Protein AF-0000000085105100 (afdb_homodimer)

Sequence (222 aa):
MEQNFWARICIMLSKIEREAKLFERFGISKLLYSHITSVDASMRGKGLGSRLAATLMEVGRAKGFPAMVDEVRPSAVLRRLQGRSRTTDIYTRRTTHYGSSYGHQTVIINAMEQNFWARICIMLSKIEREAKLFERFGISKLLYSHITSVDASMRGKGLGSRLAATLMEVGRAKGFPAMVDEVRPSAVLRRLQGRSRTTDIYTRRTTHYGSSYGHQTVIINA

Nearest PDB structures (foldseek):
  4fd4-assembly2_B  TM=5.460E-01  e=3.624E-03  Aedes aegypti
  7ciu-assembly2_B  TM=5.331E-01  e=1.021E-02  Drosophila melanogaster
  7ciu-assembly1_A  TM=5.294E-01  e=1.952E-02  Drosophila melanogaster
  4fd5-assembly1_A  TM=5.267E-01  e=2.222E-02  Aedes aegypti
  6v3t-assembly3_C  TM=5.508E-01  e=6.683E-02  Tribolium castaneum

Radius of gyration: 16.2 Å; Cα contacts (8 Å, |Δi|>4): 429; chains: 2; bounding box: 43×44×40 Å

Secondary structure (DSSP, 8-state):
----HHHHHHHHHHHHHHHH-HHHHHT-SEEEEEEEEEEETT--EEE-HHHHHHHHHHHHHHTT---EEEEE-HHHHHHHHTT--SS--SEEEE---SSSS--EEEE----/----HHHHHHHHHHHHHHHH-HHHHHT-SEEEEEEEEEEETT--EEE-HHHHHHHHHHHHHHTT---EEEE--HHHHHHHHTT--SSB-S-------SSSS--------B-

pLDDT: mean 73.6, std 16.64, range [27.27, 90.94]

InterPro domains:
  IPR000182 GNAT domain [PF00583] (38-69)
  IPR016181 Acyl-CoA N-acyltransferase [SSF55729] (30-75)

Foldseek 3Di:
DPQDPVNVVVVVVVVVCVVPVVCVVVVHPDAAEDEDFDADPVRDTDDDRQVVVLVVLVVCVVVPHQFYFYWAKQVVVVCVVVVNGPFAFPDWDQCCPPPDRIGTRGRRRHD/DPQDPVNVVVVVVVVVCVVPVVCVVVVHPDAAEDEDFDADPVRDTDDPRQVVVVVVCVVCVVVPHQFYQYFAKQVVVVCVVVVVGPADAPWFDQCCDPPDGIRRGGGRRND

Organism: Drosophila sechellia (NCBI:txid7238)

Structure (mmCIF, N/CA/C/O backbone):
data_AF-0000000085105100-model_v1
#
loop_
_entity.id
_entity.type
_entity.pdbx_description
1 polymer GM16970
#
loop_
_atom_site.group_PDB
_atom_site.id
_atom_site.type_symbol
_atom_site.label_atom_id
_atom_site.label_alt_id
_atom_site.label_comp_id
_atom_site.label_asym_id
_atom_site.label_entity_id
_atom_site.label_seq_id
_atom_site.pdbx_PDB_ins_code
_atom_site.Cartn_x
_atom_site.Cartn_y
_atom_site.Cartn_z
_atom_site.occupancy
_atom_site.B_iso_or_equiv
_atom_site.auth_seq_id
_atom_site.auth_comp_id
_atom_site.auth_asym_id
_atom_site.auth_atom_id
_atom_site.pdbx_PDB_model_num
ATOM 1 N N . MET A 1 1 ? -5.168 9.961 -22.344 1 27.27 1 MET A N 1
ATOM 2 C CA . MET A 1 1 ? -5.621 8.602 -22.062 1 27.27 1 MET A CA 1
ATOM 3 C C . MET A 1 1 ? -5.148 8.148 -20.688 1 27.27 1 MET A C 1
ATOM 5 O O . MET A 1 1 ? -3.963 7.863 -20.484 1 27.27 1 MET A O 1
ATOM 9 N N . GLU A 1 2 ? -5.293 8.992 -19.656 1 37.34 2 GLU A N 1
ATOM 10 C CA . GLU A 1 2 ? -4.938 9.102 -18.25 1 37.34 2 GLU A CA 1
ATOM 11 C C . GLU A 1 2 ? -4.992 7.746 -17.562 1 37.34 2 GLU A C 1
ATOM 13 O O . GLU A 1 2 ? -6.078 7.227 -17.281 1 37.34 2 GLU A O 1
ATOM 18 N N . GLN A 1 3 ? -4.395 6.68 -18.047 1 49.12 3 GLN A N 1
ATOM 19 C CA . GLN A 1 3 ? -4.406 5.293 -17.594 1 49.12 3 GLN A CA 1
ATOM 20 C C . GLN A 1 3 ? -4.43 5.211 -16.062 1 49.12 3 GLN A C 1
ATOM 22 O O . GLN A 1 3 ? -3.588 5.809 -15.398 1 49.12 3 GLN A O 1
ATOM 27 N N . ASN A 1 4 ? -5.758 4.855 -15.266 1 61.75 4 ASN A N 1
ATOM 28 C CA . ASN A 1 4 ? -6.211 4.758 -13.883 1 61.75 4 ASN A CA 1
ATOM 29 C C . ASN A 1 4 ? -5.16 4.102 -12.992 1 61.75 4 ASN A C 1
ATOM 31 O O . ASN A 1 4 ? -4.289 3.379 -13.484 1 61.75 4 ASN A O 1
ATOM 35 N N . PHE A 1 5 ? -4.781 4.871 -11.891 1 62.84 5 PHE A N 1
ATOM 36 C CA . PHE A 1 5 ? -3.883 4.348 -10.867 1 62.84 5 PHE A CA 1
ATOM 37 C C . PHE A 1 5 ? -4.02 2.836 -10.742 1 62.84 5 PHE A C 1
ATOM 39 O O . PHE A 1 5 ? -3.025 2.111 -10.797 1 62.84 5 PHE A O 1
ATOM 46 N N . TRP A 1 6 ? -5.141 2.375 -10.883 1 72.38 6 TRP A N 1
ATOM 47 C CA . TRP A 1 6 ? -5.391 0.947 -10.719 1 72.38 6 TRP A CA 1
ATOM 48 C C . TRP A 1 6 ? -5.008 0.18 -11.984 1 72.38 6 TRP A C 1
ATOM 50 O O . TRP A 1 6 ? -4.508 -0.945 -11.906 1 72.38 6 TRP A O 1
ATOM 60 N N . ALA A 1 7 ? -5.266 0.811 -12.969 1 75.12 7 ALA A N 1
ATOM 61 C CA . ALA A 1 7 ? -4.902 0.164 -14.227 1 75.12 7 ALA A CA 1
ATOM 62 C C . ALA A 1 7 ? -3.396 -0.064 -14.312 1 75.12 7 ALA A C 1
ATOM 64 O O . ALA A 1 7 ? -2.947 -1.107 -14.797 1 75.12 7 ALA A O 1
ATOM 65 N N . ARG A 1 8 ? -2.691 0.899 -13.828 1 74.94 8 ARG A N 1
ATOM 66 C CA . ARG A 1 8 ? -1.237 0.78 -13.859 1 74.94 8 ARG A CA 1
ATOM 67 C C . ARG A 1 8 ? -0.757 -0.34 -12.945 1 74.94 8 ARG A C 1
ATOM 69 O O . ARG A 1 8 ? 0.164 -1.081 -13.297 1 74.94 8 ARG A O 1
ATOM 76 N N . ILE A 1 9 ? -1.383 -0.408 -11.844 1 77.31 9 ILE A N 1
ATOM 77 C CA . ILE A 1 9 ? -1.051 -1.476 -10.906 1 77.31 9 ILE A CA 1
ATOM 78 C C . ILE A 1 9 ? -1.353 -2.832 -11.547 1 77.31 9 ILE A C 1
ATOM 80 O O . ILE A 1 9 ? -0.531 -3.75 -11.484 1 77.31 9 ILE A O 1
ATOM 84 N N . CYS A 1 10 ? -2.473 -2.912 -12.242 1 79.62 10 CYS A N 1
ATOM 85 C CA . CYS A 1 10 ? -2.875 -4.164 -12.867 1 79.62 10 CYS A CA 1
ATOM 86 C C . CYS A 1 10 ? -1.905 -4.559 -13.977 1 79.62 10 CYS A C 1
ATOM 88 O O . CYS A 1 10 ? -1.56 -5.73 -14.117 1 79.62 10 CYS A O 1
ATOM 90 N N . ILE A 1 11 ? -1.465 -3.545 -14.648 1 79.5 11 ILE A N 1
ATOM 91 C CA . ILE A 1 11 ? -0.521 -3.803 -15.727 1 79.5 11 ILE A CA 1
ATOM 92 C C . ILE A 1 11 ? 0.806 -4.289 -15.148 1 79.5 11 ILE A C 1
ATOM 94 O O . ILE A 1 11 ? 1.388 -5.258 -15.648 1 79.5 11 ILE A O 1
ATOM 98 N N . MET A 1 12 ? 1.216 -3.611 -14.148 1 79.44 12 MET A N 1
ATOM 99 C CA . MET A 1 12 ? 2.465 -4.008 -13.5 1 79.44 12 MET A CA 1
ATOM 100 C C . MET A 1 12 ? 2.365 -5.43 -12.953 1 79.44 12 MET A C 1
ATOM 102 O O . MET A 1 12 ? 3.271 -6.242 -13.156 1 79.44 12 MET A O 1
ATOM 106 N N . LEU A 1 13 ? 1.274 -5.805 -12.352 1 84 13 LEU A N 1
ATOM 107 C CA . LEU A 1 13 ? 1.08 -7.121 -11.742 1 84 13 LEU A CA 1
ATOM 108 C C . LEU A 1 13 ? 0.981 -8.203 -12.82 1 84 13 LEU A C 1
ATOM 110 O O . LEU A 1 13 ? 1.455 -9.32 -12.617 1 84 13 LEU A O 1
ATOM 114 N N . SER A 1 14 ? 0.3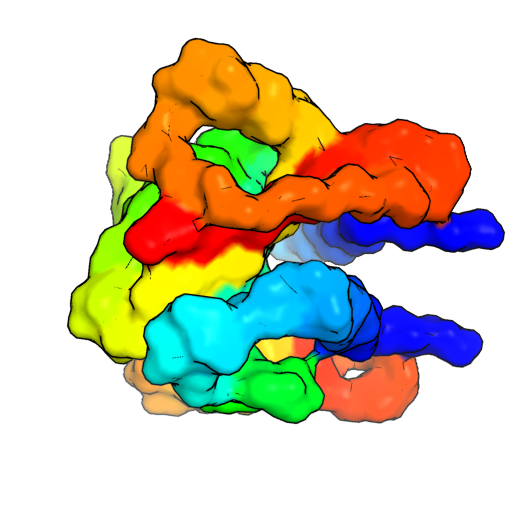48 -7.812 -13.883 1 84.44 14 SER A N 1
ATOM 115 C CA . SER A 1 14 ? 0.238 -8.766 -14.977 1 84.44 14 SER A CA 1
ATOM 116 C C . SER A 1 14 ? 1.611 -9.133 -15.531 1 84.44 14 SER A C 1
ATOM 118 O O . SER A 1 14 ? 1.856 -10.289 -15.891 1 84.44 14 SER A O 1
ATOM 120 N N . LYS A 1 15 ? 2.465 -8.18 -15.602 1 83.31 15 LYS A N 1
ATOM 121 C CA . LYS A 1 15 ? 3.826 -8.422 -16.078 1 83.31 15 LYS A CA 1
ATOM 122 C C . LYS A 1 15 ? 4.586 -9.32 -15.102 1 83.31 15 LYS A C 1
ATOM 124 O O . LYS A 1 15 ? 5.285 -10.25 -15.523 1 83.31 15 LYS A O 1
ATOM 129 N N . ILE A 1 16 ? 4.434 -9.062 -13.898 1 83.06 16 ILE A N 1
ATOM 130 C CA . ILE A 1 16 ? 5.102 -9.867 -12.875 1 83.06 16 ILE A CA 1
ATOM 131 C C . ILE A 1 16 ? 4.598 -11.305 -12.938 1 83.06 16 ILE A C 1
ATOM 133 O O . ILE A 1 16 ? 5.391 -12.25 -12.867 1 83.06 16 ILE A O 1
ATOM 137 N N . GLU A 1 17 ? 3.295 -11.453 -13.039 1 85.75 17 GLU A N 1
ATOM 138 C CA . GLU A 1 17 ? 2.707 -12.789 -13.102 1 85.75 17 GLU A CA 1
ATOM 139 C C . GLU A 1 17 ? 3.213 -13.555 -14.32 1 85.75 17 GLU A C 1
ATOM 141 O O . GLU A 1 17 ? 3.494 -14.75 -14.234 1 85.75 17 GLU A O 1
ATOM 146 N N . ARG A 1 18 ? 3.309 -12.914 -15.422 1 86.12 18 ARG A N 1
ATOM 147 C CA . ARG A 1 18 ? 3.777 -13.555 -16.656 1 86.12 18 ARG A CA 1
ATOM 148 C C . ARG A 1 18 ? 5.219 -14.031 -16.5 1 86.12 18 ARG A C 1
ATOM 150 O O . ARG A 1 18 ? 5.582 -15.094 -17 1 86.12 18 ARG A O 1
ATOM 157 N N . GLU A 1 19 ? 6.02 -13.289 -15.734 1 84.25 19 GLU A N 1
ATOM 158 C CA . GLU A 1 19 ? 7.441 -13.594 -15.602 1 84.25 19 GLU A CA 1
ATOM 159 C C . GLU A 1 19 ? 7.684 -14.594 -14.484 1 84.25 19 GLU A C 1
ATOM 161 O O . GLU A 1 19 ? 8.555 -15.461 -14.594 1 84.25 19 GLU A O 1
ATOM 166 N N . ALA A 1 20 ? 6.938 -14.523 -13.414 1 84.75 20 ALA A N 1
ATOM 167 C CA . ALA A 1 20 ? 7.262 -15.289 -12.211 1 84.75 20 ALA A CA 1
ATOM 168 C C . ALA A 1 20 ? 6.254 -16.406 -11.984 1 84.75 20 ALA A C 1
ATOM 170 O O . ALA A 1 20 ? 6.496 -17.312 -11.188 1 84.75 20 ALA A O 1
ATOM 171 N N . LYS A 1 21 ? 5.07 -16.406 -12.688 1 88.31 21 LYS A N 1
ATOM 172 C CA . LYS A 1 21 ? 4.031 -17.422 -12.562 1 88.31 21 LYS A CA 1
ATOM 173 C C . LYS A 1 21 ? 3.717 -17.703 -11.102 1 88.31 21 LYS A C 1
ATOM 175 O O . LYS A 1 21 ? 3.721 -18.859 -10.672 1 88.31 21 LYS A O 1
ATOM 180 N N . LEU A 1 22 ? 3.414 -16.625 -10.406 1 86.81 22 LEU A N 1
ATOM 181 C CA . LEU A 1 22 ? 3.27 -16.688 -8.953 1 86.81 22 LEU A CA 1
ATOM 182 C C . LEU A 1 22 ? 2.119 -17.594 -8.555 1 86.81 22 LEU A C 1
ATOM 184 O O . LEU A 1 22 ? 2.242 -18.375 -7.609 1 86.81 22 LEU A O 1
ATOM 188 N N . PHE A 1 23 ? 1.041 -17.578 -9.242 1 89.94 23 PHE A N 1
ATOM 189 C CA . PHE A 1 23 ? -0.137 -18.359 -8.867 1 89.94 23 PHE A CA 1
ATOM 190 C C . PHE A 1 23 ? 0.111 -19.844 -9.07 1 89.94 23 PHE A C 1
ATOM 192 O O . PHE A 1 23 ? -0.282 -20.656 -8.234 1 89.94 23 PHE A O 1
ATOM 199 N N . GLU A 1 24 ? 0.694 -20.172 -10.117 1 90.69 24 GLU A N 1
ATOM 200 C CA . GLU A 1 24 ? 1.037 -21.562 -10.383 1 90.69 24 GLU A CA 1
ATOM 201 C C . GLU A 1 24 ? 2.143 -22.047 -9.445 1 90.69 24 GLU A C 1
ATOM 203 O O . GLU A 1 24 ? 2.051 -23.141 -8.875 1 90.69 24 GLU A O 1
ATOM 208 N N . ARG A 1 25 ? 3.166 -21.25 -9.266 1 85.56 25 ARG A N 1
ATOM 209 C CA . ARG A 1 25 ? 4.336 -21.609 -8.477 1 85.56 25 ARG A CA 1
ATOM 210 C C . ARG A 1 25 ? 3.953 -21.906 -7.027 1 85.56 25 ARG A C 1
ATOM 212 O O . ARG A 1 25 ? 4.496 -22.812 -6.406 1 85.56 25 ARG A O 1
ATOM 219 N N . PHE A 1 26 ? 2.982 -21.172 -6.48 1 85.44 26 PHE A N 1
ATOM 220 C CA . PHE A 1 26 ? 2.641 -21.312 -5.07 1 85.44 26 PHE A CA 1
ATOM 221 C C . PHE A 1 26 ? 1.302 -22.031 -4.906 1 85.44 26 PHE A C 1
ATOM 223 O O . PHE A 1 26 ? 0.889 -22.328 -3.785 1 85.44 26 PHE A O 1
ATOM 230 N N . GLY A 1 27 ? 0.684 -22.297 -5.926 1 88.56 27 GLY A N 1
ATOM 231 C CA . GLY A 1 27 ? -0.598 -22.984 -5.871 1 88.56 27 GLY A CA 1
ATOM 232 C C . GLY A 1 27 ? -1.687 -22.156 -5.207 1 88.56 27 GLY A C 1
ATOM 233 O O . GLY A 1 27 ? -2.41 -22.656 -4.344 1 88.56 27 GLY A O 1
ATOM 234 N N . ILE A 1 28 ? -1.678 -20.844 -5.492 1 88.44 28 ILE A N 1
ATOM 235 C CA . ILE A 1 28 ? -2.635 -19.938 -4.859 1 88.44 28 ILE A CA 1
ATOM 236 C C . ILE A 1 28 ? -3.572 -19.359 -5.918 1 88.44 28 ILE A C 1
ATOM 238 O O . ILE A 1 28 ? -3.244 -19.344 -7.105 1 88.44 28 ILE A O 1
ATOM 242 N N . SER A 1 29 ? -4.715 -18.922 -5.426 1 90.19 29 SER A N 1
ATOM 243 C CA . SER A 1 29 ? -5.688 -18.328 -6.336 1 90.19 29 SER A CA 1
ATOM 244 C C . SER A 1 29 ? -5.754 -16.812 -6.16 1 90.19 29 SER A C 1
ATOM 246 O O . SER A 1 29 ? -6.363 -16.125 -6.973 1 90.19 29 SER A O 1
ATOM 248 N N . LYS A 1 30 ? -5.094 -16.406 -5.094 1 89.69 30 LYS A N 1
ATOM 249 C CA . LYS A 1 30 ? -5.062 -14.984 -4.781 1 89.69 30 LYS A CA 1
ATOM 250 C C . LYS A 1 30 ? -3.748 -14.602 -4.105 1 89.69 30 LYS A C 1
ATOM 252 O O . LYS A 1 30 ? -3.123 -15.422 -3.436 1 89.69 30 LYS A O 1
ATOM 257 N N . LEU A 1 31 ? -3.4 -13.336 -4.336 1 89.19 31 LEU A N 1
ATOM 258 C CA . LEU A 1 31 ? -2.223 -12.82 -3.646 1 89.19 31 LEU A CA 1
ATOM 259 C C . LEU A 1 31 ? -2.436 -11.375 -3.215 1 89.19 31 LEU A C 1
ATOM 261 O O . LEU A 1 31 ? -3.385 -10.727 -3.654 1 89.19 31 LEU A O 1
ATOM 265 N N . LEU A 1 32 ? -1.555 -10.969 -2.371 1 90.62 32 LEU A N 1
ATOM 266 C CA . LEU A 1 32 ? -1.634 -9.594 -1.896 1 90.62 32 LEU A CA 1
ATOM 267 C C . LEU A 1 32 ? -0.73 -8.68 -2.719 1 90.62 32 LEU A C 1
ATOM 269 O O . LEU A 1 32 ? 0.312 -9.117 -3.215 1 90.62 32 LEU A O 1
ATOM 273 N N . TYR A 1 33 ? -1.21 -7.508 -2.887 1 88.69 33 TYR A N 1
ATOM 274 C CA . TYR A 1 33 ? -0.39 -6.41 -3.391 1 88.69 33 TYR A CA 1
ATOM 275 C C . TYR A 1 33 ? -0.313 -5.277 -2.375 1 88.69 33 TYR A C 1
ATOM 277 O O . TYR A 1 33 ? -1.324 -4.902 -1.774 1 88.69 33 TYR A O 1
ATOM 285 N N . SER A 1 34 ? 0.931 -4.82 -2.207 1 88.5 34 SER A N 1
ATOM 286 C CA . SER A 1 34 ? 1.059 -3.736 -1.24 1 88.5 34 SER A CA 1
ATOM 287 C C . SER A 1 34 ? 2.055 -2.684 -1.717 1 88.5 34 SER A C 1
ATOM 289 O O . SER A 1 34 ? 3.041 -3.012 -2.381 1 88.5 34 SER A O 1
ATOM 291 N N . HIS A 1 35 ? 1.785 -1.526 -1.336 1 85.81 35 HIS A N 1
ATOM 292 C CA . HIS A 1 35 ? 2.711 -0.399 -1.329 1 85.81 35 HIS A CA 1
ATOM 293 C C . HIS A 1 35 ? 2.604 0.394 -0.031 1 85.81 35 HIS A C 1
ATOM 295 O O . HIS A 1 35 ? 1.55 0.956 0.273 1 85.81 35 HIS A O 1
ATOM 301 N N . ILE A 1 36 ? 3.699 0.326 0.7 1 88.44 36 ILE A N 1
ATOM 302 C CA . ILE A 1 36 ? 3.709 0.988 2 1 88.44 36 ILE A CA 1
ATOM 303 C C . ILE A 1 36 ? 4.961 1.849 2.133 1 88.44 36 ILE A C 1
ATOM 305 O O . ILE A 1 36 ? 6.062 1.414 1.778 1 88.44 36 ILE A O 1
ATOM 309 N N . THR A 1 37 ? 4.758 3.09 2.545 1 85.38 37 THR A N 1
ATOM 310 C CA . THR A 1 37 ? 5.891 3.971 2.797 1 85.38 37 THR A CA 1
ATOM 311 C C . THR A 1 37 ? 5.523 5.051 3.811 1 85.38 37 THR A C 1
ATOM 313 O O . THR A 1 37 ? 4.352 5.211 4.156 1 85.38 37 THR A O 1
ATOM 316 N N . SER A 1 38 ? 6.492 5.617 4.379 1 89.38 38 SER A N 1
ATOM 317 C CA . SER A 1 38 ? 6.285 6.828 5.168 1 89.38 38 SER A CA 1
ATOM 318 C C . SER A 1 38 ? 6.676 8.078 4.383 1 89.38 38 SER A C 1
ATOM 320 O O . SER A 1 38 ? 7.547 8.023 3.512 1 89.38 38 SER A O 1
ATOM 322 N N . VAL A 1 39 ? 5.949 9.125 4.688 1 88 39 VAL A N 1
ATOM 323 C CA . VAL A 1 39 ? 6.246 10.383 4 1 88 39 VAL A CA 1
ATOM 324 C C . VAL A 1 39 ? 6.293 11.523 5.012 1 88 39 VAL A C 1
ATOM 326 O O . VAL A 1 39 ? 5.59 11.492 6.027 1 88 39 VAL A O 1
ATOM 329 N N . ASP A 1 40 ? 7.223 12.445 4.691 1 90.25 40 ASP A N 1
ATOM 330 C CA . ASP A 1 40 ? 7.266 13.664 5.496 1 90.25 40 ASP A CA 1
ATOM 331 C C . ASP A 1 40 ? 6.418 14.766 4.867 1 90.25 40 ASP A C 1
ATOM 333 O O . ASP A 1 40 ? 5.734 14.531 3.865 1 90.25 40 ASP A O 1
ATOM 337 N N . ALA A 1 41 ? 6.488 15.922 5.445 1 87.75 41 ALA A N 1
ATOM 338 C CA . ALA A 1 41 ? 5.633 17.031 5.012 1 87.75 41 ALA A CA 1
ATOM 339 C C . ALA A 1 41 ? 5.969 17.453 3.588 1 87.75 41 ALA A C 1
ATOM 341 O O . ALA A 1 41 ? 5.141 18.062 2.906 1 87.75 41 ALA A O 1
ATOM 342 N N . SER A 1 42 ? 7.176 17.141 3.111 1 85.62 42 SER A N 1
ATOM 343 C CA . SER A 1 42 ? 7.586 17.453 1.747 1 85.62 42 SER A CA 1
ATOM 344 C C . SER A 1 42 ? 7.23 16.312 0.79 1 85.62 42 SER A C 1
ATOM 346 O O . SER A 1 42 ? 7.559 16.375 -0.397 1 85.62 42 SER A O 1
ATOM 348 N N . MET A 1 43 ? 6.578 15.297 1.301 1 79.44 43 MET A N 1
ATOM 349 C CA . MET A 1 43 ? 6.09 14.133 0.563 1 79.44 43 MET A CA 1
ATOM 350 C C . MET A 1 43 ? 7.25 13.312 0.016 1 79.44 43 MET A C 1
ATOM 352 O O . MET A 1 43 ? 7.172 12.781 -1.093 1 79.44 43 MET A O 1
ATOM 356 N N . ARG A 1 44 ? 8.242 13.469 0.728 1 75.19 44 ARG A N 1
ATOM 357 C CA . ARG A 1 44 ? 9.383 12.594 0.439 1 75.19 44 ARG A CA 1
ATOM 358 C C . ARG A 1 44 ? 9.398 11.398 1.379 1 75.19 44 ARG A C 1
ATOM 360 O O . ARG A 1 44 ? 9.047 11.516 2.555 1 75.19 44 ARG A O 1
ATOM 367 N N . GLY A 1 45 ? 9.531 10.289 0.71 1 70.38 45 GLY A N 1
ATOM 368 C CA . GLY A 1 45 ? 9.391 9.039 1.444 1 70.38 45 GLY A CA 1
ATOM 369 C C . GLY A 1 45 ? 10.711 8.477 1.934 1 70.38 45 GLY A C 1
ATOM 370 O O . GLY A 1 45 ? 11.758 8.727 1.334 1 70.38 45 GLY A O 1
ATOM 371 N N . LYS A 1 46 ? 10.977 8.195 3.207 1 63.09 46 LYS A N 1
ATOM 372 C CA . LYS A 1 46 ? 12.273 7.82 3.762 1 63.09 46 LYS A CA 1
ATOM 373 C C . LYS A 1 46 ? 12.258 6.383 4.266 1 63.09 46 LYS A C 1
ATOM 375 O O . LYS A 1 46 ? 13.305 5.832 4.621 1 63.09 46 LYS A O 1
ATOM 380 N N . GLY A 1 47 ? 11.133 5.633 4.328 1 67.88 47 GLY A N 1
ATOM 381 C CA . GLY A 1 47 ? 11.477 4.402 5.02 1 67.88 47 GLY A CA 1
ATOM 382 C C . GLY A 1 47 ? 10.273 3.727 5.66 1 67.88 47 GLY A C 1
ATOM 383 O O . GLY A 1 47 ? 9.133 4.062 5.348 1 67.88 47 GLY A O 1
ATOM 384 N N . LEU A 1 48 ? 10.352 2.514 6.246 1 74.31 48 LEU A N 1
ATOM 385 C CA . LEU A 1 48 ? 9.594 1.624 7.125 1 74.31 48 LEU A CA 1
ATOM 386 C C . LEU A 1 48 ? 8.727 0.668 6.316 1 74.31 48 LEU A C 1
ATOM 388 O O . LEU A 1 48 ? 8.07 -0.211 6.883 1 74.31 48 LEU A O 1
ATOM 392 N N . GLY A 1 49 ? 8.836 0.886 4.996 1 78.38 49 GLY A N 1
ATOM 393 C CA . GLY A 1 49 ? 7.961 0.091 4.145 1 78.38 49 GLY A CA 1
ATOM 394 C C . GLY A 1 49 ? 8.195 -1.401 4.277 1 78.38 49 GLY A C 1
ATOM 395 O O . GLY A 1 49 ? 7.246 -2.178 4.379 1 78.38 49 GLY A O 1
ATOM 396 N N . SER A 1 50 ? 9.5 -1.71 4.441 1 76.81 50 SER A N 1
ATOM 397 C CA . SER A 1 50 ? 9.844 -3.129 4.469 1 76.81 50 SER A CA 1
ATOM 398 C C . SER A 1 50 ? 9.344 -3.793 5.75 1 76.81 50 SER A C 1
ATOM 400 O O . SER A 1 50 ? 8.805 -4.898 5.711 1 76.81 50 SER A O 1
ATOM 402 N N . ARG A 1 51 ? 9.562 -3.17 6.887 1 79.44 51 ARG A N 1
ATOM 403 C CA . ARG A 1 51 ? 9.125 -3.723 8.164 1 79.44 51 ARG A CA 1
ATOM 404 C C . ARG A 1 51 ? 7.609 -3.83 8.219 1 79.44 51 ARG A C 1
ATOM 406 O O . ARG A 1 51 ? 7.07 -4.82 8.719 1 79.44 51 ARG A O 1
ATOM 413 N N . LEU A 1 52 ? 6.973 -2.865 7.727 1 85.5 52 LEU A N 1
ATOM 414 C CA . LEU A 1 52 ? 5.516 -2.857 7.727 1 85.5 52 LEU A CA 1
ATOM 415 C C . LEU A 1 52 ? 4.965 -3.896 6.758 1 85.5 52 LEU A C 1
ATOM 417 O O . LEU A 1 52 ? 3.965 -4.555 7.047 1 85.5 52 LEU A O 1
ATOM 421 N N . ALA A 1 53 ? 5.688 -4.02 5.707 1 86.19 53 ALA A N 1
ATOM 422 C CA . ALA A 1 53 ? 5.293 -5.035 4.734 1 86.19 53 ALA A CA 1
ATOM 423 C C . ALA A 1 53 ? 5.422 -6.438 5.32 1 86.19 53 ALA A C 1
ATOM 425 O O . ALA A 1 53 ? 4.582 -7.301 5.062 1 86.19 53 ALA A O 1
ATOM 426 N N . ALA A 1 54 ? 6.461 -6.652 6.098 1 84.06 54 ALA A N 1
ATOM 427 C CA . ALA A 1 54 ? 6.648 -7.945 6.746 1 84.06 54 ALA A CA 1
ATOM 428 C C . ALA A 1 54 ? 5.488 -8.258 7.688 1 84.06 54 ALA A C 1
ATOM 430 O O . ALA A 1 54 ? 4.996 -9.391 7.719 1 84.06 54 ALA A O 1
ATOM 431 N N . THR A 1 55 ? 5.098 -7.262 8.422 1 87.12 55 THR A N 1
ATOM 432 C CA . THR A 1 55 ? 3.959 -7.426 9.312 1 87.12 55 THR A CA 1
ATOM 433 C C . THR A 1 55 ? 2.688 -7.715 8.523 1 87.12 55 THR A C 1
ATOM 435 O O . THR A 1 55 ? 1.896 -8.578 8.898 1 87.12 55 THR A O 1
ATOM 438 N N . LEU A 1 56 ? 2.496 -7.008 7.457 1 88.88 56 LEU A N 1
ATOM 439 C CA . LEU A 1 56 ? 1.333 -7.23 6.605 1 88.88 56 LEU A CA 1
ATOM 440 C C . LEU A 1 56 ? 1.328 -8.648 6.055 1 88.88 56 LEU A C 1
ATOM 442 O O . LEU A 1 56 ? 0.277 -9.289 5.984 1 88.88 56 LEU A O 1
ATOM 446 N N . MET A 1 57 ? 2.473 -9.086 5.719 1 87.88 57 MET A N 1
ATOM 447 C CA . MET A 1 57 ? 2.586 -10.438 5.184 1 87.88 57 MET A CA 1
ATOM 448 C C . MET A 1 57 ? 2.182 -11.477 6.227 1 87.88 57 MET A C 1
ATOM 450 O O . MET A 1 57 ? 1.555 -12.484 5.898 1 87.88 57 MET A O 1
ATOM 454 N N . GLU A 1 58 ? 2.578 -11.227 7.477 1 87.06 58 GLU A N 1
ATOM 455 C CA . GLU A 1 58 ? 2.189 -12.133 8.555 1 87.06 58 GLU A CA 1
ATOM 456 C C . GLU A 1 58 ? 0.672 -12.195 8.711 1 87.06 58 GLU A C 1
ATOM 458 O O . GLU A 1 58 ? 0.097 -13.273 8.836 1 87.06 58 GLU A O 1
ATOM 463 N N . VAL A 1 59 ? 0.097 -11.109 8.625 1 87.44 59 VAL A N 1
ATOM 464 C CA . VAL A 1 59 ? -1.357 -11.047 8.727 1 87.44 59 VAL A CA 1
ATOM 465 C C . VAL A 1 59 ? -1.987 -11.703 7.496 1 87.44 59 VAL A C 1
ATOM 467 O O . VAL A 1 59 ? -2.971 -12.438 7.613 1 87.44 59 VAL A O 1
ATOM 470 N N . GLY A 1 60 ? -1.465 -11.359 6.336 1 88.31 60 GLY A N 1
ATOM 471 C CA . GLY A 1 60 ? -1.938 -11.977 5.105 1 88.31 60 GLY A CA 1
ATOM 472 C C . GLY A 1 60 ? -1.885 -13.492 5.145 1 88.31 60 GLY A C 1
ATOM 473 O O . GLY A 1 60 ? -2.842 -14.164 4.75 1 88.31 60 GLY A O 1
ATOM 474 N N . ARG A 1 61 ? -0.782 -13.977 5.637 1 86.69 61 ARG A N 1
ATOM 475 C CA . ARG A 1 61 ? -0.631 -15.43 5.742 1 86.69 61 ARG A CA 1
ATOM 476 C C . ARG A 1 61 ? -1.726 -16.031 6.617 1 86.69 61 ARG A C 1
ATOM 478 O O . ARG A 1 61 ? -2.311 -17.062 6.27 1 86.69 61 ARG A O 1
ATOM 485 N N . ALA A 1 62 ? -1.952 -15.375 7.684 1 87.19 62 ALA A N 1
ATOM 486 C CA . ALA A 1 62 ? -2.982 -15.828 8.609 1 87.19 62 ALA A CA 1
ATOM 487 C C . ALA A 1 62 ? -4.363 -15.781 7.965 1 87.19 62 ALA A C 1
ATOM 489 O O . ALA A 1 62 ? -5.273 -16.516 8.375 1 87.19 62 ALA A O 1
ATOM 490 N N . LYS A 1 63 ? -4.492 -14.992 6.91 1 86.56 63 LYS A N 1
ATOM 491 C CA . LYS A 1 63 ? -5.777 -14.836 6.234 1 86.56 63 LYS A CA 1
ATOM 492 C C . LYS A 1 63 ? -5.824 -15.641 4.945 1 86.56 63 LYS A C 1
ATOM 494 O O . LYS A 1 63 ? -6.75 -15.492 4.145 1 86.56 63 LYS A O 1
ATOM 499 N N . GLY A 1 64 ? -4.801 -16.391 4.68 1 85.25 64 GLY A N 1
ATOM 500 C CA . GLY A 1 64 ? -4.816 -17.312 3.553 1 85.25 64 GLY A CA 1
ATOM 501 C C . GLY A 1 64 ? -4.082 -16.781 2.338 1 85.25 64 GLY A C 1
ATOM 502 O O . GLY A 1 64 ? -4.305 -17.25 1.218 1 85.25 64 GLY A O 1
ATOM 503 N N . PHE A 1 65 ? -3.273 -15.789 2.512 1 88.56 65 PHE A N 1
ATOM 504 C CA . PHE A 1 65 ? -2.451 -15.258 1.432 1 88.56 65 PHE A CA 1
ATOM 505 C C . PHE A 1 65 ? -0.981 -15.594 1.657 1 88.56 65 PHE A C 1
ATOM 507 O O . PHE A 1 65 ? -0.267 -14.852 2.334 1 88.56 65 PHE A O 1
ATOM 514 N N . PRO A 1 66 ? -0.533 -16.562 0.996 1 84.5 66 PRO A N 1
ATOM 515 C CA . PRO A 1 66 ? 0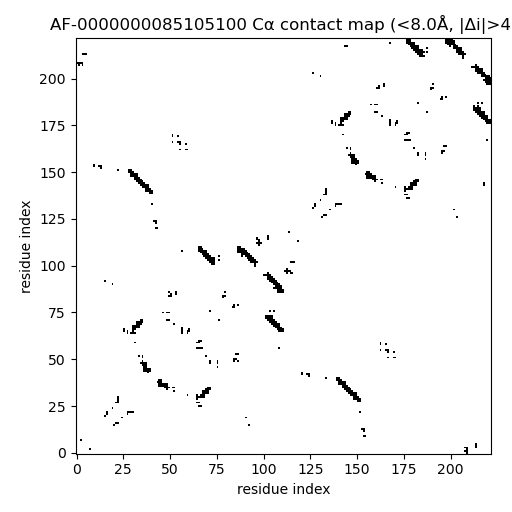.838 -17 1.268 1 84.5 66 PRO A CA 1
ATOM 516 C C . PRO A 1 66 ? 1.879 -16.188 0.488 1 84.5 66 PRO A C 1
ATOM 518 O O . PRO A 1 66 ? 3.082 -16.375 0.695 1 84.5 66 PRO A O 1
ATOM 521 N N . ALA A 1 67 ? 1.442 -15.297 -0.459 1 86.69 67 ALA A N 1
ATOM 522 C CA . ALA A 1 67 ? 2.369 -14.477 -1.239 1 86.69 67 ALA A CA 1
ATOM 523 C C . ALA A 1 67 ? 1.869 -13.039 -1.352 1 86.69 67 ALA A C 1
ATOM 525 O O . ALA A 1 67 ? 0.661 -12.789 -1.343 1 86.69 67 ALA A O 1
ATOM 526 N N . MET A 1 68 ? 2.916 -12.164 -1.518 1 89.38 68 MET A N 1
ATOM 527 C CA . MET A 1 68 ? 2.609 -10.742 -1.644 1 89.38 68 MET A CA 1
ATOM 528 C C . MET A 1 68 ? 3.598 -10.047 -2.578 1 89.38 68 MET A C 1
ATOM 530 O O . MET A 1 68 ? 4.805 -10.297 -2.504 1 89.38 68 MET A O 1
ATOM 534 N N . VAL A 1 69 ? 3.027 -9.305 -3.488 1 87.88 69 VAL A N 1
ATOM 535 C CA . VAL A 1 69 ? 3.844 -8.391 -4.277 1 87.88 69 VAL A CA 1
ATOM 536 C C . VAL A 1 69 ? 3.932 -7.039 -3.576 1 87.88 69 VAL A C 1
ATOM 538 O O . VAL A 1 69 ? 2.908 -6.402 -3.309 1 87.88 69 VAL A O 1
ATOM 541 N N . ASP A 1 70 ? 5.133 -6.672 -3.246 1 86 70 ASP A N 1
ATOM 542 C CA . ASP A 1 70 ? 5.344 -5.395 -2.57 1 86 70 ASP A CA 1
ATOM 543 C C . ASP A 1 70 ? 6.082 -4.41 -3.477 1 86 70 ASP A C 1
ATOM 545 O O . ASP A 1 70 ? 7.098 -4.758 -4.082 1 86 70 ASP A O 1
ATOM 549 N N . GLU A 1 71 ? 5.48 -3.277 -3.592 1 82.31 71 GLU A N 1
ATOM 550 C CA . GLU A 1 71 ? 6.16 -2.191 -4.293 1 82.31 71 GLU A CA 1
ATOM 551 C C . GLU A 1 71 ? 7.07 -1.411 -3.35 1 82.31 71 GLU A C 1
ATOM 553 O O . GLU A 1 71 ? 6.605 -0.819 -2.375 1 82.31 71 GLU A O 1
ATOM 558 N N . VAL A 1 72 ? 8.359 -1.464 -3.701 1 78.31 72 VAL A N 1
ATOM 559 C CA . VAL A 1 72 ? 9.312 -0.844 -2.791 1 78.31 72 VAL A CA 1
ATOM 560 C C . VAL A 1 72 ? 10.227 0.103 -3.568 1 78.31 72 VAL A C 1
ATOM 562 O O . VAL A 1 72 ? 10.359 -0.016 -4.789 1 78.31 72 VAL A O 1
ATOM 565 N N . ARG A 1 73 ? 10.844 0.955 -2.832 1 74.81 73 ARG A N 1
ATOM 566 C CA . ARG A 1 73 ? 11.844 1.844 -3.41 1 74.81 73 ARG A CA 1
ATOM 567 C C . ARG A 1 73 ? 13.164 1.115 -3.617 1 74.81 73 ARG A C 1
ATOM 569 O O . ARG A 1 73 ? 13.43 0.095 -2.977 1 74.81 73 ARG A O 1
ATOM 576 N N . PRO A 1 74 ? 13.93 1.666 -4.453 1 71.56 74 PRO A N 1
ATOM 577 C CA . PRO A 1 74 ? 15.227 1.028 -4.695 1 71.56 74 PRO A CA 1
ATOM 578 C C . PRO A 1 74 ? 16.062 0.898 -3.43 1 71.56 74 PRO A C 1
ATOM 580 O O . PRO A 1 74 ? 16.781 -0.092 -3.256 1 71.56 74 PRO A O 1
ATOM 583 N N . SER A 1 75 ? 15.961 1.83 -2.562 1 72.38 75 SER A N 1
ATOM 584 C CA . SER A 1 75 ? 16.75 1.786 -1.337 1 72.38 75 SER A CA 1
ATOM 585 C C . SER A 1 75 ? 16.344 0.611 -0.457 1 72.38 75 SER A C 1
ATOM 587 O O . SER A 1 75 ? 17.172 0.06 0.276 1 72.38 75 SER A O 1
ATOM 589 N N . ALA A 1 76 ? 15.07 0.236 -0.526 1 71.88 76 ALA A N 1
ATOM 590 C CA . ALA A 1 76 ? 14.578 -0.896 0.257 1 71.88 76 ALA A CA 1
ATOM 591 C C . ALA A 1 76 ? 15.133 -2.213 -0.281 1 71.88 76 ALA A C 1
ATOM 593 O O . ALA A 1 76 ? 15.398 -3.141 0.487 1 71.88 76 ALA A O 1
ATOM 594 N N . VAL A 1 77 ? 15.281 -2.281 -1.51 1 69.62 77 VAL A N 1
ATOM 595 C CA . VAL A 1 77 ? 15.797 -3.488 -2.145 1 69.62 77 VAL A CA 1
ATOM 596 C C . VAL A 1 77 ? 17.234 -3.734 -1.694 1 69.62 77 VAL A C 1
ATOM 598 O O . VAL A 1 77 ? 17.625 -4.871 -1.415 1 69.62 77 VAL A O 1
ATOM 601 N N . LEU A 1 78 ? 17.922 -2.697 -1.63 1 69.31 78 LEU A N 1
ATOM 602 C CA . LEU A 1 78 ? 19.312 -2.807 -1.195 1 69.31 78 LEU A CA 1
ATOM 603 C C . LEU A 1 78 ? 19.391 -3.309 0.242 1 69.31 78 LEU A C 1
ATOM 605 O O . LEU A 1 78 ? 20.234 -4.148 0.563 1 69.31 78 LEU A O 1
ATOM 609 N N . ARG A 1 79 ? 18.516 -2.834 1.04 1 71.81 79 ARG A N 1
ATOM 610 C CA . ARG A 1 79 ? 18.5 -3.262 2.436 1 71.81 79 ARG A CA 1
ATOM 611 C C . ARG A 1 79 ? 18.125 -4.738 2.551 1 71.81 79 ARG A C 1
ATOM 613 O O . ARG A 1 79 ? 18.688 -5.461 3.373 1 71.81 79 ARG A O 1
ATOM 620 N N . ARG A 1 80 ? 17.297 -5.148 1.743 1 68.56 80 ARG A N 1
ATOM 621 C CA . ARG A 1 80 ? 16.859 -6.543 1.729 1 68.56 80 ARG A CA 1
ATOM 622 C C . ARG A 1 80 ? 18 -7.461 1.283 1 68.56 80 ARG A C 1
ATOM 624 O O . ARG A 1 80 ? 18.188 -8.547 1.846 1 68.56 80 ARG A O 1
ATOM 631 N N . LEU A 1 81 ? 18.688 -7 0.301 1 68.69 81 LEU A N 1
ATOM 632 C CA . LEU A 1 81 ? 19.812 -7.773 -0.223 1 68.69 81 LEU A CA 1
ATOM 633 C C . LEU A 1 81 ? 20.906 -7.926 0.827 1 68.69 81 LEU A C 1
ATOM 635 O O . LEU A 1 81 ? 21.641 -8.914 0.823 1 68.69 81 LEU A O 1
ATOM 639 N N . GLN A 1 82 ? 20.844 -7 1.738 1 74.44 82 GLN A N 1
ATOM 640 C CA . GLN A 1 82 ? 21.859 -7.023 2.793 1 74.44 82 GLN A CA 1
ATOM 641 C C . GLN A 1 82 ? 21.391 -7.848 3.988 1 74.44 82 GLN A C 1
ATOM 643 O O . GLN A 1 82 ? 22.078 -7.934 5.004 1 74.44 82 GLN A O 1
ATOM 648 N N . GLY A 1 83 ? 20.188 -8.492 3.775 1 69.56 83 GLY A N 1
ATOM 649 C CA . GLY A 1 83 ? 19.656 -9.344 4.824 1 69.56 83 GLY A CA 1
ATOM 650 C C . GLY A 1 83 ? 19 -8.57 5.945 1 69.56 83 GLY A C 1
ATOM 651 O O . GLY A 1 83 ? 18.859 -9.078 7.059 1 69.56 83 GLY A O 1
ATOM 652 N N . ARG A 1 84 ? 18.734 -7.453 5.641 1 66.94 84 ARG A N 1
ATOM 653 C CA . ARG A 1 84 ? 18.156 -6.609 6.684 1 66.94 84 ARG A CA 1
ATOM 654 C C . ARG A 1 84 ? 16.641 -6.648 6.645 1 66.94 84 ARG A C 1
ATOM 656 O O . ARG A 1 84 ? 15.977 -5.848 7.305 1 66.94 84 ARG A O 1
ATOM 663 N N . SER A 1 85 ? 16.156 -7.621 5.855 1 67.69 85 SER A N 1
ATOM 664 C CA . SER A 1 85 ? 14.711 -7.73 5.766 1 67.69 85 SER A CA 1
ATOM 665 C C . SER A 1 85 ? 14.211 -9.016 6.418 1 67.69 85 SER A C 1
ATOM 667 O O . SER A 1 85 ? 14.938 -10.016 6.469 1 67.69 85 SER A O 1
ATOM 669 N N . ARG A 1 86 ? 13.07 -8.883 7.031 1 68.44 86 ARG A N 1
ATOM 670 C CA . ARG A 1 86 ? 12.414 -10.031 7.656 1 68.44 86 ARG A CA 1
ATOM 671 C C . ARG A 1 86 ? 11.625 -10.836 6.633 1 68.44 86 ARG A C 1
ATOM 673 O O . ARG A 1 86 ? 10.938 -11.797 6.988 1 68.44 86 ARG A O 1
ATOM 680 N N . THR A 1 87 ? 11.719 -10.336 5.391 1 68.62 87 THR A N 1
ATOM 681 C CA . THR A 1 87 ? 10.969 -11.031 4.348 1 68.62 87 THR A CA 1
ATOM 682 C C . THR A 1 87 ? 11.922 -11.766 3.4 1 68.62 87 THR A C 1
ATOM 684 O O . THR A 1 87 ? 13.086 -11.391 3.27 1 68.62 87 THR A O 1
ATOM 687 N N . THR A 1 88 ? 11.406 -12.938 2.889 1 72 88 THR A N 1
ATOM 688 C CA . THR A 1 88 ? 12.148 -13.672 1.866 1 72 88 THR A CA 1
ATOM 689 C C . THR A 1 88 ? 11.633 -13.32 0.473 1 72 88 THR A C 1
ATOM 691 O O . THR A 1 88 ? 10.43 -13.398 0.21 1 72 88 THR A O 1
ATOM 694 N N . ASP A 1 89 ? 12.594 -12.852 -0.348 1 74.44 89 ASP A N 1
ATOM 695 C CA . ASP A 1 89 ? 12.219 -12.461 -1.704 1 74.44 89 ASP A CA 1
ATOM 696 C C . ASP A 1 89 ? 12.359 -13.633 -2.674 1 74.44 89 ASP A C 1
ATOM 698 O O . ASP A 1 89 ? 13.398 -14.297 -2.703 1 74.44 89 ASP A O 1
ATOM 702 N N . ILE A 1 90 ? 11.32 -13.938 -3.379 1 76 90 ILE A N 1
ATOM 703 C CA . ILE A 1 90 ? 11.383 -15.047 -4.324 1 76 90 ILE A CA 1
ATOM 704 C C . ILE A 1 90 ? 11.477 -14.508 -5.75 1 76 90 ILE A C 1
ATOM 706 O O . ILE A 1 90 ? 11.828 -15.242 -6.676 1 76 90 ILE A O 1
ATOM 710 N N . TYR A 1 91 ? 11.125 -13.258 -5.969 1 77.56 91 TYR A N 1
ATOM 711 C CA . TYR A 1 91 ? 11.172 -12.602 -7.273 1 77.56 91 TYR A CA 1
ATOM 712 C C . TYR A 1 91 ? 11.375 -11.102 -7.125 1 77.56 91 TYR A C 1
ATOM 714 O O . TYR A 1 91 ? 10.758 -10.469 -6.262 1 77.56 91 TYR A O 1
ATOM 722 N N . THR A 1 92 ? 12.344 -10.609 -7.77 1 75.94 92 THR A N 1
ATOM 723 C CA . THR A 1 92 ? 12.578 -9.164 -7.781 1 75.94 92 THR A CA 1
ATOM 724 C C . THR A 1 92 ? 12.648 -8.641 -9.211 1 75.94 92 THR A C 1
ATOM 726 O O . THR A 1 92 ? 13.297 -9.242 -10.07 1 75.94 92 THR A O 1
ATOM 729 N N . ARG A 1 93 ? 11.742 -7.719 -9.445 1 73.06 93 ARG A N 1
ATOM 730 C CA . ARG A 1 93 ? 11.758 -7.066 -10.75 1 73.06 93 ARG A CA 1
ATOM 731 C C . ARG A 1 93 ? 12.055 -5.578 -10.617 1 73.06 93 ARG A C 1
ATOM 733 O O . ARG A 1 93 ? 11.453 -4.891 -9.789 1 73.06 93 ARG A O 1
ATOM 740 N N . ARG A 1 94 ? 13.148 -5.242 -11.32 1 62.66 94 ARG A N 1
ATOM 741 C CA . ARG A 1 94 ? 13.477 -3.82 -11.352 1 62.66 94 ARG A CA 1
ATOM 742 C C . ARG A 1 94 ? 12.547 -3.072 -12.305 1 62.66 94 ARG A C 1
ATOM 744 O O . ARG A 1 94 ? 12.312 -3.525 -13.43 1 62.66 94 ARG A O 1
ATOM 751 N N . THR A 1 95 ? 11.531 -2.535 -11.797 1 54.69 95 THR A N 1
ATOM 752 C CA . THR A 1 95 ? 10.734 -1.726 -12.711 1 54.69 95 THR A CA 1
ATOM 753 C C . THR A 1 95 ? 11.445 -0.411 -13.023 1 54.69 95 THR A C 1
ATOM 755 O O . THR A 1 95 ? 11.984 0.239 -12.125 1 54.69 95 THR A O 1
ATOM 758 N N . THR A 1 96 ? 12.383 -0.438 -13.984 1 50.56 96 THR A N 1
ATOM 759 C CA . THR A 1 96 ? 12.945 0.802 -14.5 1 50.56 96 THR A CA 1
ATOM 760 C C . THR A 1 96 ? 11.844 1.702 -15.062 1 50.56 96 THR A C 1
ATOM 762 O O . THR A 1 96 ? 11.359 1.482 -16.172 1 50.56 96 THR A O 1
ATOM 765 N N . HIS A 1 97 ? 10.75 1.717 -14.469 1 42.91 97 HIS A N 1
ATOM 766 C CA . HIS A 1 97 ? 9.789 2.516 -15.227 1 42.91 97 HIS A CA 1
ATOM 767 C C . HIS A 1 97 ? 10.297 3.938 -15.43 1 42.91 97 HIS A C 1
ATOM 769 O O . HIS A 1 97 ? 11.047 4.461 -14.609 1 42.91 97 HIS A O 1
ATOM 775 N N . TYR A 1 98 ? 10.008 5.039 -15.992 1 40.06 98 TYR A N 1
ATOM 776 C CA . TYR A 1 98 ? 9.977 6.293 -16.734 1 40.06 98 TYR A CA 1
ATOM 777 C C . TYR A 1 98 ? 11.375 6.863 -16.906 1 40.06 98 TYR A C 1
ATOM 779 O O . TYR A 1 98 ? 11.578 8.078 -16.797 1 40.06 98 TYR A O 1
ATOM 787 N N . GLY A 1 99 ? 12.43 6.371 -17.297 1 37.75 99 GLY A N 1
ATOM 788 C CA . GLY A 1 99 ? 13.75 6.953 -17.5 1 37.75 99 GLY A CA 1
ATOM 789 C C . GLY A 1 99 ? 14.641 6.863 -16.281 1 37.75 99 GLY A C 1
ATOM 790 O O . GLY A 1 99 ? 15.867 6.922 -16.391 1 37.75 99 GLY A O 1
ATOM 791 N N . SER A 1 100 ? 14.32 7.562 -15.234 1 37.41 100 SER A N 1
ATOM 792 C CA . SER A 1 100 ? 15.172 7.547 -14.047 1 37.41 100 SER A CA 1
ATOM 793 C C . SER A 1 100 ? 15 6.254 -13.258 1 37.41 100 SER A C 1
ATOM 795 O O . SER A 1 100 ? 13.938 5.641 -13.289 1 37.41 100 SER A O 1
ATOM 797 N N . SER A 1 101 ? 16.125 5.508 -12.812 1 37.47 101 SER A N 1
ATOM 798 C CA . SER A 1 101 ? 16.422 4.219 -12.195 1 37.47 101 SER A CA 1
ATOM 799 C C . SER A 1 101 ? 15.375 3.848 -11.148 1 37.47 101 SER A C 1
ATOM 801 O O . SER A 1 101 ? 15.375 2.725 -10.641 1 37.47 101 SER A O 1
ATOM 803 N N . TYR A 1 102 ? 14.875 4.645 -10.297 1 38.09 102 TYR A N 1
ATOM 804 C CA . TYR A 1 102 ? 14.883 4.289 -8.883 1 38.09 102 TYR A CA 1
ATOM 805 C C . TYR A 1 102 ? 13.758 3.314 -8.562 1 38.09 102 TYR A C 1
ATOM 807 O O . TYR A 1 102 ? 13.664 2.812 -7.441 1 38.09 102 TYR A O 1
ATOM 815 N N . GLY A 1 103 ? 12.477 3.33 -9.094 1 43 103 GLY A N 1
ATOM 816 C CA . GLY A 1 103 ? 11.617 2.631 -8.156 1 43 103 GLY A CA 1
ATOM 817 C C . GLY A 1 103 ? 11.68 1.121 -8.305 1 43 103 GLY A C 1
ATOM 818 O O . GLY A 1 103 ? 12.156 0.608 -9.32 1 43 103 GLY A O 1
ATOM 819 N N . HIS A 1 104 ? 12.414 0.328 -7.52 1 47.12 104 HIS A N 1
ATOM 820 C CA . HIS A 1 104 ? 12.461 -1.13 -7.535 1 47.12 104 HIS A CA 1
ATOM 821 C C . HIS A 1 104 ? 11.156 -1.734 -7.035 1 47.12 104 HIS A C 1
ATOM 823 O O . HIS A 1 104 ? 10.602 -1.282 -6.027 1 47.12 104 HIS A O 1
ATOM 829 N N . GLN A 1 105 ? 10.227 -2.127 -7.938 1 47.81 105 GLN A N 1
ATOM 830 C CA . GLN A 1 105 ? 9.102 -2.957 -7.516 1 47.81 105 GLN A CA 1
ATOM 831 C C . GLN A 1 105 ? 9.57 -4.348 -7.102 1 47.81 105 GLN A C 1
ATOM 833 O O . GLN A 1 105 ? 10.328 -4.996 -7.824 1 47.81 105 GLN A O 1
ATOM 838 N N . THR A 1 106 ? 10.109 -4.551 -5.789 1 49.12 106 THR A N 1
ATOM 839 C CA . THR A 1 106 ? 10.461 -5.918 -5.422 1 49.12 106 THR A CA 1
ATOM 840 C C . THR A 1 106 ? 9.242 -6.664 -4.883 1 49.12 106 THR A C 1
ATOM 842 O O . THR A 1 106 ? 8.453 -6.105 -4.117 1 49.12 106 THR A O 1
ATOM 845 N N . VAL A 1 107 ? 8.516 -7.605 -5.574 1 49.19 107 VAL A N 1
ATOM 846 C CA . VAL A 1 107 ? 7.492 -8.531 -5.098 1 49.19 107 VAL A CA 1
ATOM 847 C C . VAL A 1 107 ? 8.141 -9.633 -4.262 1 49.19 107 VAL A C 1
ATOM 849 O O . VAL A 1 107 ? 9.047 -10.32 -4.73 1 49.19 107 VAL A O 1
ATOM 852 N N . ILE A 1 108 ? 8.555 -9.461 -2.873 1 47.47 108 ILE A N 1
ATOM 853 C CA . ILE A 1 108 ? 9.07 -10.523 -2.02 1 47.47 108 ILE A CA 1
ATOM 854 C C . ILE A 1 108 ? 7.914 -11.375 -1.497 1 47.47 108 ILE A C 1
ATOM 856 O O . ILE A 1 108 ? 6.965 -10.852 -0.911 1 47.47 108 ILE A O 1
ATOM 860 N N . ILE A 1 109 ? 7.094 -12.062 -1.95 1 43.19 109 ILE A N 1
ATOM 861 C CA . ILE A 1 109 ? 6.039 -12.797 -1.254 1 43.19 109 ILE A CA 1
ATOM 862 C C . ILE A 1 109 ? 6.621 -14.047 -0.607 1 43.19 109 ILE A C 1
ATOM 864 O O . ILE A 1 109 ? 6.035 -14.602 0.331 1 43.19 109 ILE A O 1
ATOM 868 N N . ASN A 1 110 ? 7.812 -14.625 -1.051 1 38.91 110 ASN A N 1
ATOM 869 C CA . ASN A 1 110 ? 7.734 -16.062 -0.845 1 38.91 110 ASN A CA 1
ATOM 870 C C . ASN A 1 110 ? 7.711 -16.422 0.64 1 38.91 110 ASN A C 1
ATOM 872 O O . ASN A 1 110 ? 8.633 -16.078 1.38 1 38.91 110 ASN A O 1
ATOM 876 N N . ALA A 1 111 ? 6.594 -16.109 1.335 1 33.09 111 ALA A N 1
ATOM 877 C CA . ALA A 1 111 ? 6.605 -17.125 2.379 1 33.09 111 ALA A CA 1
ATOM 878 C C . ALA A 1 111 ? 6.938 -18.5 1.801 1 33.09 111 ALA A C 1
ATOM 880 O O . ALA A 1 111 ? 6.637 -18.781 0.637 1 33.09 111 ALA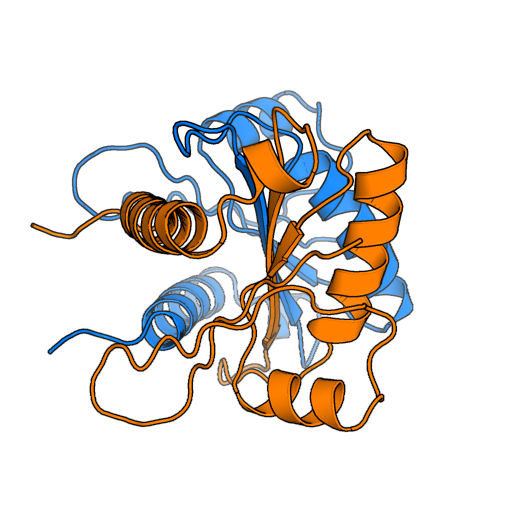 A O 1
ATOM 881 N N . MET B 1 1 ? 6.438 12.102 -21.062 1 27.36 1 MET B N 1
ATOM 882 C CA . MET B 1 1 ? 6.98 12.477 -19.766 1 27.36 1 MET B CA 1
ATOM 883 C C . MET B 1 1 ? 6.449 11.562 -18.656 1 27.36 1 MET B C 1
ATOM 885 O O . MET B 1 1 ? 5.27 11.625 -18.312 1 27.36 1 MET B O 1
ATOM 889 N N . GLU B 1 2 ? 6.602 10.25 -18.844 1 37.25 2 GLU B N 1
ATOM 890 C CA . GLU B 1 2 ? 6.191 9.039 -18.141 1 37.25 2 GLU B CA 1
ATOM 891 C C . GLU B 1 2 ? 6.199 9.234 -16.641 1 37.25 2 GLU B C 1
ATOM 893 O O . GLU B 1 2 ? 7.266 9.289 -16.016 1 37.25 2 GLU B O 1
ATOM 898 N N . GLN B 1 3 ? 5.527 10.211 -16.062 1 49.34 3 GLN B N 1
ATOM 899 C CA . GLN B 1 3 ? 5.504 10.594 -14.648 1 49.34 3 GLN B CA 1
ATOM 900 C C . GLN B 1 3 ? 5.512 9.367 -13.742 1 49.34 3 GLN B C 1
ATOM 902 O O . GLN B 1 3 ? 4.684 8.461 -13.906 1 49.34 3 GLN B O 1
ATOM 907 N N . ASN B 1 4 ? 6.824 8.922 -13 1 61.44 4 ASN B N 1
ATOM 908 C CA . ASN B 1 4 ? 7.242 7.828 -12.133 1 61.44 4 ASN B CA 1
ATOM 909 C C . ASN B 1 4 ? 6.172 7.488 -11.094 1 61.44 4 ASN B C 1
ATOM 911 O O . ASN B 1 4 ? 5.32 8.32 -10.781 1 61.44 4 ASN B O 1
ATOM 915 N N . PHE B 1 5 ? 5.805 6.172 -11.078 1 63.03 5 PHE B N 1
ATOM 916 C CA . PHE B 1 5 ? 4.875 5.645 -10.086 1 63.03 5 PHE B CA 1
ATOM 917 C C . PHE B 1 5 ? 4.973 6.426 -8.781 1 63.03 5 PHE B C 1
ATOM 919 O O . PHE B 1 5 ? 3.959 6.891 -8.25 1 63.03 5 PHE B O 1
ATOM 926 N N . TRP B 1 6 ? 6.07 6.789 -8.445 1 72.25 6 TRP B N 1
ATOM 927 C CA . TRP B 1 6 ? 6.285 7.484 -7.176 1 72.25 6 TRP B CA 1
ATOM 928 C C .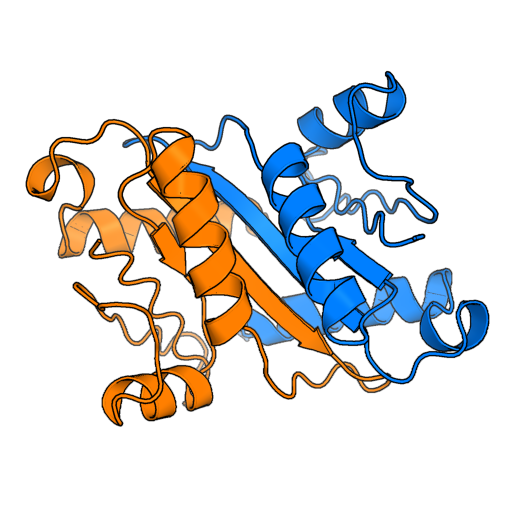 TRP B 1 6 ? 5.918 8.961 -7.297 1 72.25 6 TRP B C 1
ATOM 930 O O . TRP B 1 6 ? 5.395 9.555 -6.355 1 72.25 6 TRP B O 1
ATOM 940 N N . ALA B 1 7 ? 6.219 9.398 -8.391 1 75.38 7 ALA B N 1
ATOM 941 C CA . ALA B 1 7 ? 5.883 10.805 -8.609 1 75.38 7 ALA B CA 1
ATOM 942 C C . ALA B 1 7 ? 4.375 11.023 -8.523 1 75.38 7 ALA B C 1
ATOM 944 O O . ALA B 1 7 ? 3.916 12.031 -7.969 1 75.38 7 ALA B O 1
ATOM 945 N N . ARG B 1 8 ? 3.666 10.094 -9.055 1 74.75 8 ARG B N 1
ATOM 946 C CA . ARG B 1 8 ? 2.211 10.203 -9.023 1 74.75 8 ARG B CA 1
ATOM 947 C C . ARG B 1 8 ? 1.686 10.117 -7.594 1 74.75 8 ARG B C 1
ATOM 949 O O . ARG B 1 8 ? 0.76 10.836 -7.219 1 74.75 8 ARG B O 1
ATOM 956 N N . ILE B 1 9 ? 2.281 9.242 -6.891 1 77.31 9 ILE B N 1
ATOM 957 C CA . ILE B 1 9 ? 1.901 9.109 -5.488 1 77.31 9 ILE B CA 1
ATOM 958 C C . ILE B 1 9 ? 2.193 10.406 -4.746 1 77.31 9 ILE B C 1
ATOM 960 O O . ILE B 1 9 ? 1.353 10.906 -3.99 1 77.31 9 ILE B O 1
ATOM 964 N N . CYS B 1 10 ? 3.328 11 -5.035 1 79.75 10 CYS B N 1
ATOM 965 C CA . CYS B 1 10 ? 3.725 12.234 -4.367 1 79.75 10 CYS B CA 1
ATOM 966 C C . CYS B 1 10 ? 2.777 13.375 -4.723 1 79.75 10 CYS B C 1
ATOM 968 O O . CYS B 1 10 ? 2.418 14.188 -3.863 1 79.75 10 CYS B O 1
ATOM 970 N N . ILE B 1 11 ? 2.371 13.352 -5.941 1 79.38 11 ILE B N 1
ATOM 971 C CA . ILE B 1 11 ? 1.454 14.391 -6.391 1 79.38 11 ILE B CA 1
ATOM 972 C C . ILE B 1 11 ? 0.104 14.227 -5.699 1 79.38 11 ILE B C 1
ATOM 974 O O . ILE B 1 11 ? -0.477 15.203 -5.215 1 79.38 11 ILE B O 1
ATOM 978 N N . MET B 1 12 ? -0.324 13.008 -5.691 1 79.44 12 MET B N 1
ATOM 979 C CA . MET B 1 12 ? -1.597 12.734 -5.031 1 79.44 12 MET B CA 1
ATOM 980 C C . MET B 1 12 ? -1.535 13.117 -3.555 1 79.44 12 MET B C 1
ATOM 982 O O . MET B 1 12 ? -2.445 13.766 -3.039 1 79.44 12 MET B O 1
ATOM 986 N N . LEU B 1 13 ? -0.472 12.828 -2.863 1 84 13 LEU B N 1
ATOM 987 C CA . LEU B 1 13 ? -0.315 13.094 -1.437 1 84 13 LEU B CA 1
ATOM 988 C C . LEU B 1 13 ? -0.198 14.594 -1.175 1 84 13 LEU B C 1
ATOM 990 O O . LEU B 1 13 ? -0.688 15.086 -0.158 1 84 13 LEU B O 1
ATOM 994 N N . SER B 1 14 ? 0.464 15.234 -2.086 1 84.38 14 SER B N 1
ATOM 995 C CA . SER B 1 14 ? 0.594 16.672 -1.938 1 84.38 14 SER B CA 1
ATOM 996 C C . SER B 1 14 ? -0.766 17.359 -2.004 1 84.38 14 SER B C 1
ATOM 998 O O . SER B 1 14 ? -1.014 18.328 -1.282 1 84.38 14 SER B O 1
ATOM 1000 N N . LYS B 1 15 ? -1.601 16.875 -2.85 1 83.31 15 LYS B N 1
ATOM 1001 C CA . LYS B 1 15 ? -2.951 17.422 -2.955 1 83.31 15 LYS B CA 1
ATOM 1002 C C . LYS B 1 15 ? -3.748 17.156 -1.68 1 83.31 15 LYS B C 1
ATOM 1004 O O . LYS B 1 15 ? -4.445 18.047 -1.189 1 83.31 15 LYS B O 1
ATOM 1009 N N . ILE B 1 16 ? -3.629 16.016 -1.19 1 82.94 16 ILE B N 1
ATOM 1010 C CA . ILE B 1 16 ? -4.332 15.664 0.038 1 82.94 16 ILE B CA 1
ATOM 1011 C C . ILE B 1 16 ? -3.844 16.547 1.185 1 82.94 16 ILE B C 1
ATOM 1013 O O . ILE B 1 16 ? -4.648 17.047 1.977 1 82.94 16 ILE B O 1
ATOM 1017 N N . GLU B 1 17 ? -2.539 16.703 1.276 1 85.69 17 GLU B N 1
ATOM 1018 C CA . GLU B 1 17 ? -1.962 17.531 2.336 1 85.69 17 GLU B CA 1
ATOM 1019 C C . GLU B 1 17 ? -2.447 18.969 2.238 1 85.69 17 GLU B C 1
ATOM 1021 O O . GLU B 1 17 ? -2.74 19.594 3.256 1 85.69 17 GLU B O 1
ATOM 1026 N N . ARG B 1 18 ? -2.514 19.484 1.071 1 86.19 18 ARG B N 1
ATOM 1027 C CA . ARG B 1 18 ? -2.961 20.859 0.87 1 86.19 18 ARG B CA 1
ATOM 1028 C C . ARG B 1 18 ? -4.41 21.031 1.308 1 86.19 18 ARG B C 1
ATOM 1030 O O . ARG B 1 18 ? -4.777 22.062 1.872 1 86.19 18 ARG B O 1
ATOM 1037 N N . GLU B 1 19 ? -5.215 19.984 1.13 1 84.25 19 GLU B N 1
ATOM 1038 C CA . GLU B 1 19 ? -6.641 20.078 1.421 1 84.25 19 GLU B CA 1
ATOM 1039 C C . GLU B 1 19 ? -6.93 19.75 2.883 1 84.25 19 GLU B C 1
ATOM 1041 O O . GLU B 1 19 ? -7.805 20.359 3.502 1 84.25 19 GLU B O 1
ATOM 1046 N N . ALA B 1 20 ? -6.215 18.844 3.465 1 84.81 20 ALA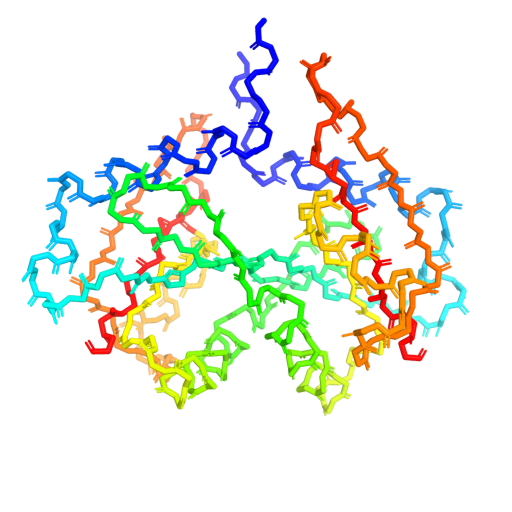 B N 1
ATOM 1047 C CA . ALA B 1 20 ? -6.578 18.312 4.777 1 84.81 20 ALA B CA 1
ATOM 1048 C C . ALA B 1 20 ? -5.59 18.766 5.848 1 84.81 20 ALA B C 1
ATOM 1050 O O . ALA B 1 20 ? -5.863 18.641 7.043 1 84.81 20 ALA B O 1
ATOM 1051 N N . LYS B 1 21 ? -4.387 19.312 5.473 1 88.5 21 LYS B N 1
ATOM 1052 C CA . LYS B 1 21 ? -3.365 19.781 6.398 1 88.5 21 LYS B CA 1
ATOM 1053 C C . LYS B 1 21 ? -3.094 18.766 7.496 1 88.5 21 LYS B C 1
ATOM 1055 O O . LYS B 1 21 ? -3.127 19.094 8.688 1 88.5 21 LYS B O 1
ATOM 1060 N N . LEU B 1 22 ? -2.791 17.578 7.043 1 86.81 22 LEU B N 1
ATOM 1061 C CA . LEU B 1 22 ? -2.686 16.422 7.941 1 86.81 22 LEU B CA 1
ATOM 1062 C C . LEU B 1 22 ? -1.56 16.625 8.953 1 86.81 22 LEU B C 1
ATOM 1064 O O . LEU B 1 22 ? -1.719 16.312 10.133 1 86.81 22 LEU B O 1
ATOM 1068 N N . PHE B 1 23 ? -0.462 17.141 8.547 1 90.19 23 PHE B N 1
ATOM 1069 C CA . PHE B 1 23 ? 0.694 17.281 9.422 1 90.19 23 PHE B CA 1
ATOM 1070 C C . PHE B 1 23 ? 0.436 18.328 10.508 1 90.19 23 PHE B C 1
ATOM 1072 O O . PHE B 1 23 ? 0.8 18.125 11.664 1 90.19 23 PHE B O 1
ATOM 1079 N N . GLU B 1 24 ? -0.119 19.375 10.133 1 90.94 24 GLU B N 1
ATOM 1080 C CA . GLU B 1 24 ? -0.471 20.406 11.094 1 90.94 24 GLU B CA 1
ATOM 1081 C C . GLU B 1 24 ? -1.604 19.953 12.008 1 90.94 24 GLU B C 1
ATOM 1083 O O . GLU B 1 24 ? -1.539 20.141 13.227 1 90.94 24 GLU B O 1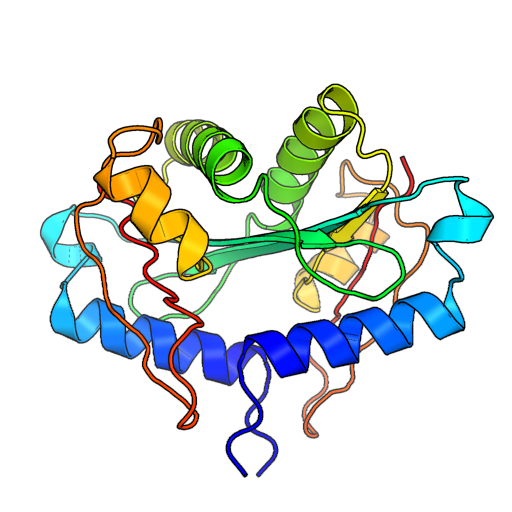
ATOM 1088 N N . ARG B 1 25 ? -2.635 19.328 11.453 1 85.94 25 ARG B N 1
ATOM 1089 C CA . ARG B 1 25 ? -3.83 18.922 12.18 1 85.94 25 ARG B CA 1
ATOM 1090 C C . ARG B 1 25 ? -3.482 17.922 13.273 1 85.94 25 ARG B C 1
ATOM 1092 O O . ARG B 1 25 ? -4.055 17.953 14.367 1 85.94 25 ARG B O 1
ATOM 1099 N N . PHE B 1 26 ? -2.514 17.047 13.031 1 85.62 26 PHE B N 1
ATOM 1100 C CA . PHE B 1 26 ? -2.209 15.992 13.984 1 85.62 26 PHE B CA 1
ATOM 1101 C C . PHE B 1 26 ? -0.883 16.25 14.688 1 85.62 26 PHE B C 1
ATOM 1103 O O . PHE B 1 26 ? -0.496 15.516 15.594 1 85.62 26 PHE B O 1
ATOM 1110 N N . GLY B 1 27 ? -0.252 17.234 14.336 1 89 27 GLY B N 1
ATOM 1111 C CA . GLY B 1 27 ? 1.021 17.578 14.953 1 89 27 GLY B CA 1
ATOM 1112 C C . GLY B 1 27 ? 2.098 16.531 14.711 1 89 27 GLY B C 1
ATOM 1113 O O . GLY B 1 27 ? 2.789 16.109 15.641 1 89 27 GLY B O 1
ATOM 1114 N N . ILE B 1 28 ? 2.115 15.984 13.484 1 88.44 28 ILE B N 1
ATOM 1115 C CA . ILE B 1 28 ? 3.066 14.93 13.148 1 88.44 28 ILE B CA 1
ATOM 1116 C C . ILE B 1 28 ? 4.043 15.43 12.094 1 88.44 28 ILE B C 1
ATOM 1118 O O . ILE B 1 28 ? 3.756 16.391 11.375 1 88.44 28 ILE B O 1
ATOM 1122 N N . SER B 1 29 ? 5.188 14.742 12.062 1 90.19 29 SER B N 1
ATOM 1123 C CA . SER B 1 29 ? 6.199 15.117 11.078 1 90.19 29 SER B CA 1
ATOM 1124 C C . SER B 1 29 ? 6.281 14.086 9.953 1 90.19 29 SER B C 1
ATOM 1126 O O . SER B 1 29 ? 6.922 14.328 8.93 1 90.19 29 SER B O 1
ATOM 1128 N N . LYS B 1 30 ? 5.586 12.984 10.219 1 89.81 30 LYS B N 1
ATOM 1129 C CA . LYS B 1 30 ? 5.562 11.906 9.242 1 89.81 30 LYS B CA 1
ATOM 1130 C C . LYS B 1 30 ? 4.238 11.148 9.289 1 89.81 30 LYS B C 1
ATOM 1132 O O . LYS B 1 30 ? 3.592 11.086 10.336 1 89.81 30 LYS B O 1
ATOM 1137 N N . LEU B 1 31 ? 3.906 10.617 8.109 1 89.12 31 LEU B N 1
ATOM 1138 C CA . LEU B 1 31 ? 2.719 9.773 8.062 1 89.12 31 LEU B CA 1
ATOM 1139 C C . LEU B 1 31 ? 2.938 8.578 7.148 1 89.12 31 LEU B C 1
ATOM 1141 O O . LEU B 1 31 ? 3.908 8.539 6.387 1 89.12 31 LEU B O 1
ATOM 1145 N N . LEU B 1 32 ? 2.047 7.664 7.277 1 90.5 32 LEU B N 1
ATOM 1146 C CA . LEU B 1 32 ? 2.133 6.473 6.434 1 90.5 32 LEU B CA 1
ATOM 1147 C C . LEU B 1 32 ? 1.271 6.629 5.188 1 90.5 32 LEU B C 1
ATOM 1149 O O . LEU B 1 32 ? 0.237 7.301 5.219 1 90.5 32 LEU B O 1
ATOM 1153 N N . TYR B 1 33 ? 1.771 6.074 4.148 1 88.44 33 TYR B N 1
ATOM 1154 C CA . TYR B 1 33 ? 0.987 5.859 2.938 1 88.44 33 TYR B CA 1
ATOM 1155 C C . TYR B 1 33 ? 0.9 4.379 2.598 1 88.44 33 TYR B C 1
ATOM 1157 O O . TYR B 1 33 ? 1.899 3.658 2.672 1 88.44 33 TYR B O 1
ATOM 1165 N N . SER B 1 34 ? -0.341 4.004 2.279 1 88.5 34 SER B N 1
ATOM 1166 C CA . SER B 1 34 ? -0.476 2.586 1.953 1 88.5 34 SER B CA 1
ATOM 1167 C C . SER B 1 34 ? -1.447 2.377 0.796 1 88.5 34 SER B C 1
ATOM 1169 O O . SER B 1 34 ? -2.416 3.125 0.648 1 88.5 34 SER B O 1
ATOM 1171 N N . HIS B 1 35 ? -1.174 1.373 0.084 1 85.69 35 HIS B N 1
ATOM 1172 C CA . HIS B 1 35 ? -2.084 0.723 -0.852 1 85.69 35 HIS B CA 1
ATOM 1173 C C . HIS B 1 35 ? -2.006 -0.795 -0.731 1 85.69 35 HIS B C 1
ATOM 1175 O O . HIS B 1 35 ? -0.953 -1.389 -0.973 1 85.69 35 HIS B O 1
ATOM 1181 N N . ILE B 1 36 ? -3.121 -1.33 -0.297 1 88.44 36 ILE B N 1
ATOM 1182 C CA . ILE B 1 36 ? -3.158 -2.771 -0.075 1 88.44 36 ILE B CA 1
ATOM 1183 C C . ILE B 1 36 ? -4.402 -3.363 -0.733 1 88.44 36 ILE B C 1
ATOM 1185 O O . ILE B 1 36 ? -5.496 -2.803 -0.622 1 88.44 36 ILE B O 1
ATOM 1189 N N . THR B 1 37 ? -4.184 -4.426 -1.492 1 85.31 37 THR B N 1
ATOM 1190 C CA . THR B 1 37 ? -5.312 -5.125 -2.096 1 85.31 37 THR B CA 1
ATOM 1191 C C . THR B 1 37 ? -4.961 -6.582 -2.369 1 85.31 37 THR B C 1
ATOM 1193 O O . THR B 1 37 ? -3.793 -6.973 -2.289 1 85.31 37 THR B O 1
ATOM 1196 N N . SER B 1 38 ? -5.953 -7.359 -2.508 1 89.38 38 SER B N 1
ATOM 1197 C CA . SER B 1 38 ? -5.754 -8.711 -3.023 1 89.38 38 SER B CA 1
ATOM 1198 C C . SER B 1 38 ? -6.109 -8.789 -4.504 1 89.38 38 SER B C 1
ATOM 1200 O O . SER B 1 38 ? -6.957 -8.039 -4.988 1 89.38 38 SER B O 1
ATOM 1202 N N . VAL B 1 39 ? -5.383 -9.672 -5.168 1 87.62 39 VAL B N 1
ATOM 1203 C CA . VAL B 1 39 ? -5.645 -9.836 -6.594 1 87.62 39 VAL B CA 1
ATOM 1204 C C . VAL B 1 39 ? -5.703 -11.328 -6.934 1 87.62 39 VAL B C 1
ATOM 1206 O O . VAL B 1 39 ? -5.039 -12.141 -6.293 1 87.62 39 VAL B O 1
ATOM 1209 N N . ASP B 1 40 ? -6.605 -11.586 -7.898 1 90.31 40 ASP B N 1
ATOM 1210 C CA . ASP B 1 40 ? -6.652 -12.945 -8.422 1 90.31 40 ASP B CA 1
ATOM 1211 C C . ASP B 1 40 ? -5.781 -13.086 -9.664 1 90.31 40 ASP B C 1
ATOM 1213 O O . ASP B 1 40 ? -5.082 -12.141 -10.055 1 90.31 40 ASP B O 1
ATOM 1217 N N . ALA B 1 41 ? -5.855 -14.234 -10.266 1 87.56 41 ALA B N 1
ATOM 1218 C CA . ALA B 1 41 ? -4.98 -14.531 -11.391 1 87.56 41 ALA B CA 1
ATOM 1219 C C . ALA B 1 41 ? -5.289 -13.625 -12.586 1 87.56 41 ALA B C 1
ATOM 1221 O O . ALA B 1 41 ? -4.445 -13.43 -13.461 1 87.56 41 ALA B O 1
ATOM 1222 N N . SER B 1 42 ? -6.492 -13.047 -12.617 1 85.5 42 SER B N 1
ATOM 1223 C CA . SER B 1 42 ? -6.879 -12.125 -13.68 1 85.5 42 SER B CA 1
ATOM 1224 C C . SER B 1 42 ? -6.52 -10.688 -13.32 1 85.5 42 SER B C 1
ATOM 1226 O O . SER B 1 42 ? -6.832 -9.758 -14.062 1 85.5 42 SER B O 1
ATOM 1228 N N . MET B 1 43 ? -5.906 -10.508 -12.164 1 79.38 43 MET B N 1
ATOM 1229 C CA . MET B 1 43 ? -5.418 -9.227 -11.648 1 79.38 43 MET B CA 1
ATOM 1230 C C . MET B 1 43 ? -6.578 -8.297 -11.32 1 79.38 43 MET B C 1
ATOM 1232 O O . MET B 1 43 ? -6.488 -7.086 -11.547 1 79.38 43 MET B O 1
ATOM 1236 N N . ARG B 1 44 ? -7.582 -8.969 -11.047 1 75.44 44 ARG B N 1
ATOM 1237 C CA . ARG B 1 44 ? -8.719 -8.211 -10.531 1 75.44 44 ARG B CA 1
ATOM 1238 C C . ARG B 1 44 ? -8.758 -8.242 -9.008 1 75.44 44 ARG B C 1
ATOM 1240 O O . ARG B 1 44 ? -8.414 -9.25 -8.398 1 75.44 44 ARG B O 1
ATOM 1247 N N . GLY B 1 45 ? -8.922 -7.066 -8.492 1 70.94 45 GLY B N 1
ATOM 1248 C CA . GLY B 1 45 ? -8.836 -6.887 -7.055 1 70.94 45 GLY B CA 1
ATOM 1249 C C . GLY B 1 45 ? -10.141 -7.18 -6.336 1 70.94 45 GLY B C 1
ATOM 1250 O O . GLY B 1 45 ? -11.219 -7 -6.898 1 70.94 45 GLY B O 1
ATOM 1251 N N . LYS B 1 46 ? -10.258 -8.047 -5.367 1 63.47 46 LYS B N 1
ATOM 1252 C CA . LYS B 1 46 ? -11.5 -8.508 -4.754 1 63.47 46 LYS B CA 1
ATOM 1253 C C . LYS B 1 46 ? -11.625 -8.016 -3.316 1 63.47 46 LYS B C 1
ATOM 1255 O O . LYS B 1 46 ? -12.656 -8.211 -2.672 1 63.47 46 LYS B O 1
ATOM 1260 N N . GLY B 1 47 ? -10.625 -7.348 -2.744 1 68.5 47 GLY B N 1
ATOM 1261 C CA . GLY B 1 47 ? -10.992 -7.043 -1.369 1 68.5 47 GLY B CA 1
ATOM 1262 C C . GLY B 1 47 ? -9.867 -7.293 -0.383 1 68.5 47 GLY B C 1
ATOM 1263 O O . GLY B 1 47 ? -8.703 -7.449 -0.779 1 68.5 47 GLY B O 1
ATOM 1264 N N . LEU B 1 48 ? -9.906 -6.977 0.946 1 74.62 48 LEU B N 1
ATOM 1265 C CA . LEU B 1 48 ? -9.211 -7.184 2.211 1 74.62 48 LEU B CA 1
ATOM 1266 C C . LEU B 1 48 ? -8.32 -5.992 2.545 1 74.62 48 LEU B C 1
ATOM 1268 O O . LEU B 1 48 ? -7.715 -5.945 3.617 1 74.62 48 LEU B O 1
ATOM 1272 N N . GLY B 1 49 ? -8.375 -5.066 1.6 1 78.69 49 GLY B N 1
ATOM 1273 C CA . GLY B 1 49 ? -7.488 -3.926 1.771 1 78.69 49 GLY B CA 1
ATOM 1274 C C . GLY B 1 49 ? -7.746 -3.154 3.051 1 78.69 49 GLY B C 1
ATOM 1275 O O . GLY B 1 49 ? -6.809 -2.805 3.771 1 78.69 49 GLY B O 1
ATOM 1276 N N . SER B 1 50 ? -9.055 -3.084 3.357 1 77.12 50 SER B N 1
ATOM 1277 C CA . SER B 1 50 ? -9.414 -2.27 4.512 1 77.12 50 SER B CA 1
ATOM 1278 C C . SER B 1 50 ? -8.977 -2.932 5.812 1 77.12 50 SER B C 1
ATOM 1280 O O . SER B 1 50 ? -8.453 -2.268 6.711 1 77.12 50 SER B O 1
ATOM 1282 N N . ARG B 1 51 ? -9.219 -4.215 5.969 1 79.56 51 ARG B N 1
ATOM 1283 C CA . ARG B 1 51 ? -8.836 -4.938 7.176 1 79.56 51 ARG B CA 1
ATOM 1284 C C . ARG B 1 51 ? -7.32 -4.945 7.348 1 79.56 51 ARG B C 1
ATOM 1286 O O . ARG B 1 51 ? -6.816 -4.777 8.461 1 79.56 51 ARG B O 1
ATOM 1293 N N . LEU B 1 52 ? -6.652 -5.117 6.289 1 85.62 52 LEU B N 1
ATOM 1294 C CA . LEU B 1 52 ? -5.195 -5.145 6.328 1 85.62 52 LEU B CA 1
ATOM 1295 C C . LEU B 1 52 ? -4.633 -3.76 6.625 1 85.62 52 LEU B C 1
ATOM 1297 O O . LEU B 1 52 ? -3.654 -3.625 7.359 1 85.62 52 LEU B O 1
ATOM 1301 N N . ALA B 1 53 ? -5.316 -2.824 6.094 1 86.12 53 ALA B N 1
ATOM 1302 C CA . ALA B 1 53 ? -4.91 -1.447 6.363 1 86.12 53 ALA B CA 1
ATOM 1303 C C . ALA B 1 53 ? -5.078 -1.102 7.84 1 86.12 53 ALA B C 1
ATOM 1305 O O . ALA B 1 53 ? -4.242 -0.401 8.414 1 86.12 53 ALA B O 1
ATOM 1306 N N . ALA B 1 54 ? -6.145 -1.596 8.43 1 84.06 54 ALA B N 1
ATOM 1307 C CA . ALA B 1 54 ? -6.371 -1.365 9.852 1 84.06 54 ALA B CA 1
ATOM 1308 C C . ALA B 1 54 ? -5.25 -1.967 10.695 1 84.06 54 ALA B C 1
ATOM 1310 O O . ALA B 1 54 ? -4.777 -1.343 11.648 1 84.06 54 ALA B O 1
ATOM 1311 N N . THR B 1 55 ? -4.867 -3.152 10.328 1 87.12 55 THR B N 1
ATOM 1312 C CA . THR B 1 55 ? -3.76 -3.803 11.016 1 87.12 55 THR B CA 1
ATOM 1313 C C . THR B 1 55 ? -2.469 -3.014 10.836 1 87.12 55 THR B C 1
ATOM 1315 O O . THR B 1 55 ? -1.704 -2.83 11.781 1 87.12 55 THR B O 1
ATOM 1318 N N . LEU B 1 56 ? -2.23 -2.566 9.648 1 89 56 LEU B N 1
ATOM 1319 C CA . LEU B 1 56 ? -1.045 -1.765 9.367 1 89 56 LEU B CA 1
ATOM 1320 C C . LEU B 1 56 ? -1.044 -0.488 10.203 1 89 56 LEU B C 1
ATOM 1322 O O . LEU B 1 56 ? -0 -0.076 10.711 1 89 56 LEU B O 1
ATOM 1326 N N . MET B 1 57 ? -2.18 0.055 10.336 1 87.94 57 MET B N 1
ATOM 1327 C CA . MET B 1 57 ? -2.295 1.283 11.117 1 87.94 57 MET B CA 1
ATOM 1328 C C . MET B 1 57 ? -1.942 1.032 12.578 1 87.94 57 MET B C 1
ATOM 1330 O O . MET B 1 57 ? -1.317 1.875 13.227 1 87.94 57 MET B O 1
ATOM 1334 N N . GLU B 1 58 ? -2.375 -0.112 13.086 1 87.06 58 GLU B N 1
ATOM 1335 C CA . GLU B 1 58 ? -2.035 -0.467 14.461 1 87.06 58 GLU B CA 1
ATOM 1336 C C . GLU B 1 58 ? -0.524 -0.587 14.648 1 87.06 58 GLU B C 1
ATOM 1338 O O . GLU B 1 58 ? 0.033 -0.073 15.617 1 87.06 58 GLU B O 1
ATOM 1343 N N . VAL B 1 59 ? 0.068 -1.168 13.742 1 87.56 59 VAL B N 1
ATOM 1344 C CA . VAL B 1 59 ? 1.519 -1.312 13.789 1 87.56 59 VAL B CA 1
ATOM 1345 C C . VAL B 1 59 ? 2.18 0.055 13.625 1 87.56 59 VAL B C 1
ATOM 1347 O O . VAL B 1 59 ? 3.148 0.372 14.312 1 87.56 59 VAL B O 1
ATOM 1350 N N . GLY B 1 60 ? 1.703 0.812 12.656 1 88.31 60 GLY B N 1
ATOM 1351 C CA . GLY B 1 60 ? 2.207 2.162 12.453 1 88.31 60 GLY B CA 1
ATOM 1352 C C . GLY B 1 60 ? 2.131 3.018 13.703 1 88.31 60 GLY B C 1
ATOM 1353 O O . GLY B 1 60 ? 3.092 3.709 14.047 1 88.31 60 GLY B O 1
ATOM 1354 N N . ARG B 1 61 ? 1.009 2.908 14.359 1 86.69 61 ARG B N 1
ATOM 1355 C CA . ARG B 1 61 ? 0.835 3.674 15.586 1 86.69 61 ARG B CA 1
ATOM 1356 C C . ARG B 1 61 ? 1.894 3.297 16.625 1 86.69 61 ARG B C 1
ATOM 1358 O O . ARG B 1 61 ? 2.475 4.172 17.266 1 86.69 61 ARG B O 1
ATOM 1365 N N . ALA B 1 62 ? 2.104 2.047 16.703 1 87.31 62 ALA B N 1
ATOM 1366 C CA . ALA B 1 62 ? 3.1 1.543 17.656 1 87.31 62 ALA B CA 1
ATOM 1367 C C . ALA B 1 62 ? 4.5 2.014 17.266 1 87.31 62 ALA B C 1
ATOM 1369 O O . ALA B 1 62 ? 5.387 2.09 18.125 1 87.31 62 ALA B O 1
ATOM 1370 N N . LYS B 1 63 ? 4.664 2.41 16.016 1 86.62 63 LYS B N 1
ATOM 1371 C CA . LYS B 1 63 ? 5.969 2.844 15.531 1 86.62 63 LYS B CA 1
ATOM 1372 C C . LYS B 1 63 ? 6.043 4.367 15.438 1 86.62 63 LYS B C 1
ATOM 1374 O O . LYS B 1 63 ? 6.992 4.914 14.875 1 86.62 63 LYS B O 1
ATOM 1379 N N . GLY B 1 64 ? 5.031 5.039 15.875 1 85.25 64 GLY B N 1
ATOM 1380 C CA . GLY B 1 64 ? 5.07 6.492 15.969 1 85.25 64 GLY B CA 1
ATOM 1381 C C . GLY B 1 64 ? 4.375 7.184 14.805 1 85.25 64 GLY B C 1
ATOM 1382 O O . GLY B 1 64 ? 4.621 8.359 14.547 1 85.25 64 GLY B O 1
ATOM 1383 N N . PHE B 1 65 ? 3.566 6.465 14.078 1 88.44 65 PHE B N 1
ATOM 1384 C CA . PHE B 1 65 ? 2.781 7.051 12.992 1 88.44 65 PHE B CA 1
ATOM 1385 C C . PHE B 1 65 ? 1.302 7.082 13.359 1 88.44 65 PHE B C 1
ATOM 1387 O O . PHE B 1 65 ? 0.582 6.105 13.133 1 88.44 65 PHE B O 1
ATOM 1394 N N . PRO B 1 66 ? 0.859 8.195 13.727 1 84.06 66 PRO B N 1
ATOM 1395 C CA . PRO B 1 66 ? -0.525 8.25 14.203 1 84.06 66 PRO B CA 1
ATOM 1396 C C . PRO B 1 66 ? -1.531 8.438 13.07 1 84.06 66 PRO B C 1
ATOM 1398 O O . PRO B 1 66 ? -2.742 8.391 13.297 1 84.06 66 PRO B O 1
ATOM 1401 N N . ALA B 1 67 ? -1.05 8.672 11.812 1 86.56 67 ALA B N 1
ATOM 1402 C CA . ALA B 1 67 ? -1.941 8.852 10.664 1 86.56 67 ALA B CA 1
ATOM 1403 C C . ALA B 1 67 ? -1.42 8.102 9.445 1 86.56 67 ALA B C 1
ATOM 1405 O O . ALA B 1 67 ? -0.209 7.922 9.281 1 86.56 67 ALA B O 1
ATOM 1406 N N . MET B 1 68 ? -2.451 7.738 8.594 1 89.06 68 MET B N 1
ATOM 1407 C CA . MET B 1 68 ? -2.115 7.016 7.371 1 89.06 68 MET B CA 1
ATOM 1408 C C . MET B 1 68 ? -3.062 7.391 6.234 1 89.06 68 MET B C 1
ATOM 1410 O O . MET B 1 68 ? -4.273 7.492 6.441 1 89.06 68 MET B O 1
ATOM 1414 N N . VAL B 1 69 ? -2.461 7.695 5.129 1 87.62 69 VAL B N 1
ATOM 1415 C CA . VAL B 1 69 ? -3.24 7.809 3.9 1 87.62 69 VAL B CA 1
ATOM 1416 C C . VAL B 1 69 ? -3.33 6.449 3.215 1 87.62 69 VAL B C 1
ATOM 1418 O O . VAL B 1 69 ? -2.307 5.84 2.891 1 87.62 69 VAL B O 1
ATOM 1421 N N . ASP B 1 70 ? -4.535 5.977 3.066 1 85.56 70 ASP B N 1
ATOM 1422 C CA . ASP B 1 70 ? -4.746 4.684 2.42 1 85.56 70 ASP B CA 1
ATOM 1423 C C . ASP B 1 70 ? -5.449 4.852 1.075 1 85.56 70 ASP B C 1
ATOM 1425 O O . ASP B 1 70 ? -6.449 5.566 0.977 1 85.56 70 ASP B O 1
ATOM 1429 N N . GLU B 1 71 ? -4.848 4.27 0.104 1 82.12 71 GLU B N 1
ATOM 1430 C CA . GLU B 1 71 ? -5.492 4.215 -1.205 1 82.12 71 GLU B CA 1
ATOM 1431 C C . GLU B 1 71 ? -6.426 3.012 -1.313 1 82.12 71 GLU B C 1
ATOM 1433 O O . GLU B 1 71 ? -5.98 1.866 -1.217 1 82.12 71 GLU B O 1
ATOM 1438 N N . VAL B 1 72 ? -7.695 3.354 -1.51 1 78 72 VAL B N 1
ATOM 1439 C CA . VAL 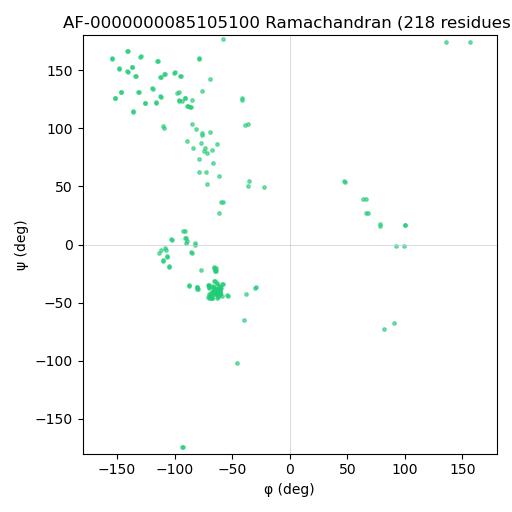B 1 72 ? -8.68 2.273 -1.511 1 78 72 VAL B CA 1
ATOM 1440 C C . VAL B 1 72 ? -9.562 2.377 -2.752 1 78 72 VAL B C 1
ATOM 1442 O O . VAL B 1 72 ? -9.656 3.441 -3.365 1 78 72 VAL B O 1
ATOM 1445 N N . ARG B 1 73 ? -10.188 1.289 -3.023 1 74.69 73 ARG B N 1
ATOM 1446 C CA . ARG B 1 73 ? -11.172 1.265 -4.105 1 74.69 73 ARG B CA 1
ATOM 1447 C C . ARG B 1 73 ? -12.492 1.876 -3.656 1 74.69 73 ARG B C 1
ATOM 1449 O O . ARG B 1 73 ? -12.773 1.949 -2.459 1 74.69 73 ARG B O 1
ATOM 1456 N N . PRO B 1 74 ? -13.234 2.246 -4.625 1 71.44 74 PRO B N 1
ATOM 1457 C CA . PRO B 1 74 ? -14.531 2.832 -4.273 1 71.44 74 PRO B CA 1
ATOM 1458 C C . PRO B 1 74 ? -15.406 1.889 -3.449 1 71.44 74 PRO B C 1
ATOM 1460 O O . PRO B 1 74 ? -16.125 2.336 -2.559 1 71.44 74 PRO B O 1
ATOM 1463 N N . SER B 1 75 ? -15.305 0.64 -3.715 1 72.56 75 SER B N 1
ATOM 1464 C CA . SER B 1 75 ? -16.125 -0.319 -2.98 1 72.56 75 SER B CA 1
ATOM 1465 C C . SER B 1 75 ? -15.75 -0.354 -1.505 1 72.56 75 SER B C 1
ATOM 1467 O O . SER B 1 75 ? -16.594 -0.614 -0.647 1 72.56 75 SER B O 1
ATOM 1469 N N . ALA B 1 76 ? -14.477 -0.099 -1.219 1 72.19 76 ALA B N 1
ATOM 1470 C CA . ALA B 1 76 ? -14.016 -0.084 0.167 1 72.19 76 ALA B CA 1
ATOM 1471 C C . ALA B 1 76 ? -14.562 1.131 0.913 1 72.19 76 ALA B C 1
ATOM 1473 O O . ALA B 1 76 ? -14.859 1.053 2.107 1 72.19 76 ALA B O 1
ATOM 1474 N N . VAL B 1 77 ? -14.68 2.176 0.257 1 69.88 77 VAL B N 1
ATOM 1475 C CA . VAL B 1 77 ? -15.188 3.404 0.858 1 69.88 77 VAL B CA 1
ATOM 1476 C C . VAL B 1 77 ? -16.641 3.205 1.296 1 69.88 77 VAL B C 1
ATOM 1478 O O . VAL B 1 77 ? -17.031 3.645 2.379 1 69.88 77 VAL B O 1
ATOM 1481 N N . LEU B 1 78 ? -17.328 2.561 0.462 1 69.5 78 LEU B N 1
ATOM 1482 C CA . LEU B 1 78 ? -18.719 2.295 0.78 1 69.5 78 LEU B CA 1
ATOM 1483 C C . LEU B 1 78 ? -18.844 1.42 2.023 1 69.5 78 LEU B C 1
ATOM 1485 O O . LEU B 1 78 ? -19.688 1.663 2.879 1 69.5 78 LEU B O 1
ATOM 1489 N N . ARG B 1 79 ? -17.984 0.484 2.115 1 72.38 79 ARG B N 1
ATOM 1490 C CA . ARG B 1 79 ? -18 -0.401 3.275 1 72.38 79 ARG B CA 1
ATOM 1491 C C . ARG B 1 79 ? -17.641 0.358 4.551 1 72.38 79 ARG B C 1
ATOM 1493 O O . ARG B 1 79 ? -18.234 0.117 5.605 1 72.38 79 ARG B O 1
ATOM 1500 N N . ARG B 1 80 ? -16.781 1.229 4.426 1 68.88 80 ARG B N 1
ATOM 1501 C CA . ARG B 1 80 ? -16.359 2.045 5.559 1 68.88 80 ARG B CA 1
ATOM 1502 C C . ARG B 1 80 ? -17.484 2.963 6.023 1 68.88 80 ARG B C 1
ATOM 1504 O O . ARG B 1 80 ? -17.688 3.137 7.227 1 68.88 80 ARG B O 1
ATOM 1511 N N . LEU B 1 81 ? -18.156 3.498 5.062 1 69.06 81 LEU B N 1
ATOM 1512 C CA . LEU B 1 81 ? -19.266 4.395 5.367 1 69.06 81 LEU B CA 1
ATOM 1513 C C . LEU B 1 81 ? -20.391 3.645 6.074 1 69.06 81 LEU B C 1
ATOM 1515 O O . LEU B 1 81 ? -21.141 4.234 6.863 1 69.06 81 LEU B O 1
ATOM 1519 N N . GLN B 1 82 ? -20.359 2.369 5.84 1 74.62 82 GLN B N 1
ATOM 1520 C CA . GLN B 1 82 ? -21.391 1.541 6.449 1 74.62 82 GLN B CA 1
ATOM 1521 C C . GLN B 1 82 ? -20.969 1.04 7.824 1 74.62 82 GLN B C 1
ATOM 1523 O O . GLN B 1 82 ? -21.688 0.285 8.469 1 74.62 82 GLN B O 1
ATOM 1528 N N . GLY B 1 83 ? -19.781 1.555 8.258 1 69.94 83 GLY B N 1
ATOM 1529 C CA . GLY B 1 83 ? -19.281 1.189 9.578 1 69.94 83 GLY B CA 1
ATOM 1530 C C . GLY B 1 83 ? -18.641 -0.185 9.617 1 69.94 83 GLY B C 1
ATOM 1531 O O . GLY B 1 83 ? -18.531 -0.795 10.68 1 69.94 83 GLY B O 1
ATOM 1532 N N . ARG B 1 84 ? -18.375 -0.606 8.531 1 67.56 84 ARG B N 1
ATOM 1533 C CA . ARG B 1 84 ? -17.828 -1.955 8.461 1 67.56 84 ARG B CA 1
ATOM 1534 C C . ARG B 1 84 ? -16.297 -1.926 8.523 1 67.56 84 ARG B C 1
ATOM 1536 O O . ARG B 1 84 ? -15.641 -2.938 8.266 1 67.56 84 ARG B O 1
ATOM 1543 N N . SER B 1 85 ? -15.805 -0.723 8.867 1 68 85 SER B N 1
ATOM 1544 C CA . SER B 1 85 ? -14.359 -0.601 8.961 1 68 85 SER B CA 1
ATOM 1545 C C . SER B 1 85 ? -13.914 -0.361 10.398 1 68 85 SER B C 1
ATOM 1547 O O . SER B 1 85 ? -14.664 0.204 11.203 1 68 85 SER B O 1
ATOM 1549 N N . ARG B 1 86 ? -12.789 -0.94 10.711 1 68.62 86 ARG B N 1
ATOM 1550 C CA . ARG B 1 86 ? -12.188 -0.771 12.031 1 68.62 86 ARG B CA 1
ATOM 1551 C C . ARG B 1 86 ? -11.398 0.529 12.109 1 68.62 86 ARG B C 1
ATOM 1553 O O . ARG B 1 86 ? -10.758 0.812 13.133 1 68.62 86 ARG B O 1
ATOM 1560 N N . THR B 1 87 ? -11.414 1.231 10.977 1 68.81 87 THR B N 1
ATOM 1561 C CA . THR B 1 87 ? -10.648 2.477 10.953 1 68.81 87 THR B CA 1
ATOM 1562 C C . THR B 1 87 ? -11.586 3.682 10.945 1 68.81 87 THR B C 1
ATOM 1564 O O . THR B 1 87 ? -12.742 3.578 10.523 1 68.81 87 THR B O 1
ATOM 1567 N N . THR B 1 88 ? -11.078 4.777 11.617 1 72.06 88 THR B N 1
ATOM 1568 C CA . THR B 1 88 ? -11.805 6.039 11.57 1 72.06 88 THR B CA 1
ATOM 1569 C C . THR B 1 88 ? -11.242 6.949 10.484 1 72.06 88 THR B C 1
ATOM 1571 O O . THR B 1 88 ? -10.039 7.184 10.422 1 72.06 88 THR B O 1
ATOM 1574 N N . ASP B 1 89 ? -12.172 7.352 9.602 1 74.44 89 ASP B N 1
ATOM 1575 C CA . ASP B 1 89 ? -11.758 8.219 8.508 1 74.44 89 ASP B CA 1
ATOM 1576 C C . ASP B 1 89 ? -11.883 9.688 8.883 1 74.44 89 ASP B C 1
ATOM 1578 O O . ASP B 1 89 ? -12.914 10.117 9.398 1 74.44 89 ASP B O 1
ATOM 1582 N N . ILE B 1 90 ? -10.812 10.43 8.734 1 76.44 90 ILE B N 1
ATOM 1583 C CA . ILE B 1 90 ? -10.859 11.852 9.078 1 76.44 90 ILE B CA 1
ATOM 1584 C C . ILE B 1 90 ? -10.914 12.688 7.801 1 76.44 90 ILE B C 1
ATOM 1586 O O . ILE B 1 90 ? -11.25 13.875 7.844 1 76.44 90 ILE B O 1
ATOM 1590 N N . TYR B 1 91 ? -10.539 12.133 6.676 1 77.56 91 TYR B N 1
ATOM 1591 C CA . TYR B 1 91 ? -10.555 12.812 5.383 1 77.56 91 TYR B CA 1
ATOM 1592 C C . TYR B 1 91 ? -10.75 11.82 4.246 1 77.56 91 TYR B C 1
ATOM 1594 O O . TYR B 1 91 ? -10.148 10.742 4.25 1 77.56 91 TYR B O 1
ATOM 1602 N N . THR B 1 92 ? -11.711 12.07 3.441 1 75.88 92 THR B N 1
ATOM 1603 C CA . THR B 1 92 ? -11.93 11.242 2.262 1 75.88 92 THR B CA 1
ATOM 1604 C C . THR B 1 92 ? -11.961 12.094 0.998 1 75.88 92 THR B C 1
ATOM 1606 O O . THR B 1 92 ? -12.602 13.148 0.97 1 75.88 92 THR B O 1
ATOM 1609 N N . ARG B 1 93 ? -11.039 11.742 0.112 1 72.56 93 ARG B N 1
ATOM 1610 C CA . ARG B 1 93 ? -11.023 12.422 -1.178 1 72.56 93 ARG B CA 1
ATOM 1611 C C . ARG B 1 93 ? -11.312 11.445 -2.316 1 72.56 93 ARG B C 1
ATOM 1613 O O . ARG B 1 93 ? -10.734 10.359 -2.373 1 72.56 93 ARG B O 1
ATOM 1620 N N . ARG B 1 94 ? -12.391 11.859 -3.031 1 62.53 94 ARG B N 1
ATOM 1621 C CA . ARG B 1 94 ? -12.695 11.062 -4.215 1 62.53 94 ARG B CA 1
ATOM 1622 C C . ARG B 1 94 ? -11.727 11.375 -5.352 1 62.53 94 ARG B C 1
ATOM 1624 O O . ARG B 1 94 ? -11.461 12.547 -5.637 1 62.53 94 ARG B O 1
ATOM 1631 N N . THR B 1 95 ? -10.727 10.648 -5.508 1 54.69 95 THR B N 1
ATOM 1632 C CA . THR B 1 95 ? -9.898 10.906 -6.676 1 54.69 95 THR B CA 1
ATOM 1633 C C . THR B 1 95 ? -10.578 10.406 -7.945 1 54.69 95 THR B C 1
ATOM 1635 O O . THR B 1 95 ? -11.102 9.289 -7.977 1 54.69 95 THR B O 1
ATOM 1638 N N . THR B 1 96 ? -11.547 11.219 -8.5 1 50.31 96 THR B N 1
ATOM 1639 C CA . THR B 1 96 ? -12.141 10.93 -9.805 1 50.31 96 THR B CA 1
ATOM 1640 C C . THR B 1 96 ? -11.062 10.906 -10.891 1 50.31 96 THR B C 1
ATOM 1642 O O . THR B 1 96 ? -10.609 11.953 -11.352 1 50.31 96 THR B O 1
ATOM 1645 N N . HIS B 1 97 ? -9.859 10.445 -10.695 1 42.97 97 HIS B N 1
ATOM 1646 C CA . HIS B 1 97 ? -9.016 10.844 -11.82 1 42.97 97 HIS B CA 1
ATOM 1647 C C . HIS B 1 97 ? -9.719 10.594 -13.148 1 42.97 97 HIS B C 1
ATOM 1649 O O . HIS B 1 97 ? -9.703 11.453 -14.031 1 42.97 97 HIS B O 1
ATOM 1655 N N . TYR B 1 98 ? -9.359 9.414 -13.977 1 39.53 98 TYR B N 1
ATOM 1656 C CA . TYR B 1 98 ? -9.32 9.234 -15.43 1 39.53 98 TYR B CA 1
ATOM 1657 C C . TYR B 1 98 ? -10.727 9.172 -16.016 1 39.53 98 TYR B C 1
ATOM 1659 O O . TYR B 1 98 ? -10.984 8.398 -16.938 1 39.53 98 TYR B O 1
ATOM 1667 N N . GLY B 1 99 ? -11.734 9.844 -15.969 1 37.5 99 GLY B N 1
ATOM 1668 C CA . GLY B 1 99 ? -13.031 9.727 -16.625 1 37.5 99 GLY B CA 1
ATOM 1669 C C . GLY B 1 99 ? -13.961 8.75 -15.922 1 37.5 99 GLY B C 1
ATOM 1670 O O . GLY B 1 99 ? -15.18 8.828 -16.078 1 37.5 99 GLY B O 1
ATOM 1671 N N . SER B 1 100 ? -13.688 7.457 -16.031 1 37.16 100 SER B N 1
ATOM 1672 C CA . SER B 1 100 ? -14.586 6.492 -15.406 1 37.16 100 SER B CA 1
ATOM 1673 C C . SER B 1 100 ? -14.5 6.562 -13.891 1 37.16 100 SER B C 1
ATOM 1675 O O . SER B 1 100 ? -13.477 6.957 -13.336 1 37.16 100 SER B O 1
ATOM 1677 N N . SER B 1 101 ? -15.68 6.406 -13.117 1 36.66 101 SER B N 1
ATOM 1678 C CA . SER B 1 101 ? -16.078 6.598 -11.727 1 36.66 101 SER B CA 1
ATOM 1679 C C . SER B 1 101 ? -14.977 6.133 -10.773 1 36.66 101 SER B C 1
ATOM 1681 O O . SER B 1 101 ? -14.859 6.645 -9.656 1 36.66 101 SER B O 1
ATOM 1683 N N . TYR B 1 102 ? -14.609 4.902 -10.68 1 37.16 102 TYR B N 1
ATOM 1684 C CA . TYR B 1 102 ? -14.609 4.133 -9.438 1 37.16 102 TYR B CA 1
ATOM 1685 C C . TYR B 1 102 ? -13.367 4.441 -8.609 1 37.16 102 TYR B C 1
ATOM 1687 O O . TYR B 1 102 ? -13.211 3.939 -7.496 1 37.16 102 TYR B O 1
ATOM 1695 N N . GLY B 1 103 ? -12.141 4.641 -9.094 1 40.16 103 GLY B N 1
ATOM 1696 C CA . GLY B 1 103 ? -11.242 4.254 -8.016 1 40.16 103 GLY B CA 1
ATOM 1697 C C . GLY B 1 103 ? -11.133 5.293 -6.918 1 40.16 103 GLY B C 1
ATOM 1698 O O . GLY B 1 103 ? -11.367 6.48 -7.156 1 40.16 103 GLY B O 1
ATOM 1699 N N . HIS B 1 104 ? -11.953 5.312 -5.918 1 45.47 104 HIS B N 1
ATOM 1700 C CA . HIS B 1 104 ? -11.922 6.238 -4.793 1 45.47 104 HIS B CA 1
ATOM 1701 C C . HIS B 1 104 ? -10.633 6.082 -3.992 1 45.47 104 HIS B C 1
ATOM 1703 O O . HIS B 1 104 ? -10.258 4.969 -3.621 1 45.47 104 HIS B O 1
ATOM 1709 N N . GLN B 1 105 ? -9.508 6.754 -4.324 1 45.88 105 GLN B N 1
ATOM 1710 C CA . GLN B 1 105 ? -8.312 6.711 -3.486 1 45.88 105 GLN B CA 1
ATOM 1711 C C . GLN B 1 105 ? -8.508 7.52 -2.209 1 45.88 105 GLN B C 1
ATOM 1713 O O . GLN B 1 105 ? -8.969 8.664 -2.256 1 45.88 105 GLN B O 1
ATOM 1718 N N . THR B 1 106 ? -9.523 7.242 -1.157 1 47.12 106 THR B N 1
ATOM 1719 C CA . THR B 1 106 ? -9.555 8.141 -0.008 1 47.12 106 THR B CA 1
ATOM 1720 C C . THR B 1 106 ? -8.609 7.648 1.086 1 47.12 106 THR B C 1
ATOM 1722 O O . THR B 1 106 ? -8.602 6.461 1.422 1 47.12 106 THR B O 1
ATOM 1725 N N . VAL B 1 107 ? -7.16 7.879 1.384 1 48.03 107 VAL B N 1
ATOM 1726 C CA . VAL B 1 107 ? -6.473 7.379 2.57 1 48.03 107 VAL B CA 1
ATOM 1727 C C . VAL B 1 107 ? -6.801 8.266 3.77 1 48.03 107 VAL B C 1
ATOM 1729 O O . VAL B 1 107 ? -6.625 9.484 3.713 1 48.03 107 VAL B O 1
ATOM 1732 N N . ILE B 1 108 ? -8.133 8.383 4.629 1 44.44 108 ILE B N 1
ATOM 1733 C CA . ILE B 1 108 ? -8.258 9.219 5.812 1 44.44 108 ILE B CA 1
ATOM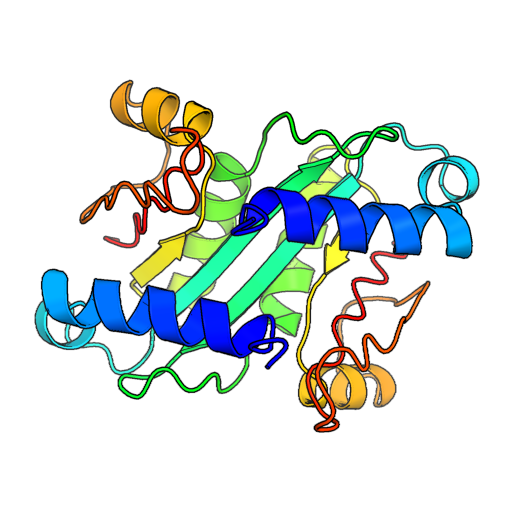 1734 C C . ILE B 1 108 ? -7.727 8.477 7.035 1 44.44 108 ILE B C 1
ATOM 1736 O O . ILE B 1 108 ? -8.164 7.363 7.332 1 44.44 108 ILE B O 1
ATOM 1740 N N . ILE B 1 109 ? -6.422 8.414 7.379 1 45.69 109 ILE B N 1
ATOM 1741 C CA . ILE B 1 109 ? -5.734 7.816 8.523 1 45.69 109 ILE B CA 1
ATOM 1742 C C . ILE B 1 109 ? -6.207 8.484 9.812 1 45.69 109 ILE B C 1
ATOM 1744 O O . ILE B 1 109 ? -5.902 9.648 10.062 1 45.69 109 ILE B O 1
ATOM 1748 N N . ASN B 1 110 ? -7.539 9.102 9.969 1 39.38 110 ASN B N 1
ATOM 1749 C CA . ASN B 1 110 ? -7.641 9.828 11.234 1 39.38 110 ASN B CA 1
ATOM 1750 C C . ASN B 1 110 ? -7.453 8.906 12.43 1 39.38 110 ASN B C 1
ATOM 1752 O O . ASN B 1 110 ? -8.188 7.93 12.586 1 39.38 110 ASN B O 1
ATOM 1756 N N . ALA B 1 111 ? -6.297 8.227 12.531 1 32.41 111 ALA B N 1
ATOM 1757 C CA . ALA B 1 111 ? -6.371 8.023 13.977 1 32.41 111 ALA B CA 1
ATOM 1758 C C . ALA B 1 111 ? -6.699 9.336 14.695 1 32.41 111 ALA B C 1
ATOM 1760 O O . ALA B 1 111 ? -6.391 10.422 14.195 1 32.41 111 ALA B O 1
#

Solvent-accessible surface area (backbone atoms only — not comparable to full-atom values): 11920 Å² total; per-residue (Å²): 132,63,75,41,77,63,52,51,50,34,52,54,48,50,52,48,38,73,73,63,38,53,44,72,75,69,71,42,69,47,30,35,37,37,33,46,37,28,27,34,91,83,52,48,66,80,49,63,27,66,65,51,47,40,53,49,45,54,54,34,40,76,72,71,25,61,35,31,39,33,46,38,47,41,70,54,53,54,40,40,75,70,63,71,42,92,60,48,68,72,46,74,45,74,40,65,56,55,87,56,70,51,51,22,36,36,29,40,22,44,103,131,60,74,39,78,61,53,50,52,34,51,54,49,51,52,48,40,72,73,63,38,54,45,72,75,67,71,45,71,47,31,35,36,36,33,44,37,26,28,34,90,84,51,45,69,80,50,63,25,66,65,52,46,41,52,49,45,54,53,33,40,76,71,69,24,63,33,31,36,32,44,37,47,36,71,54,52,53,40,42,74,68,62,71,42,94,62,51,71,69,45,77,44,74,41,64,71,54,82,64,75,52,56,21,42,35,34,29,32,30,100